Protein AF-A0A1Z1WRG8-F1 (afdb_monomer_lite)

pLDDT: mean 78.03, std 25.17, range [33.75, 98.69]

Organism: NCBI:txid67267

Structure (mmCIF, N/CA/C/O backbone):
data_AF-A0A1Z1WRG8-F1
#
_entry.id   AF-A0A1Z1WRG8-F1
#
loop_
_atom_site.group_PDB
_atom_site.id
_atom_site.type_symbol
_atom_site.label_atom_id
_atom_site.label_alt_id
_atom_site.label_comp_id
_atom_site.label_asym_id
_atom_site.label_entity_id
_atom_site.label_seq_id
_atom_site.pdbx_PDB_ins_code
_atom_site.Cartn_x
_atom_site.Cartn_y
_atom_site.Cartn_z
_atom_site.occupancy
_atom_site.B_iso_or_equiv
_atom_site.auth_seq_id
_atom_site.auth_comp_id
_atom_site.auth_asym_id
_atom_site.auth_atom_id
_atom_site.pdbx_PDB_model_num
ATOM 1 N N . MET A 1 1 ? -40.541 -44.114 1.299 1.00 40.34 1 MET A N 1
ATOM 2 C CA . MET A 1 1 ? -40.262 -45.124 2.352 1.00 40.34 1 MET A CA 1
ATOM 3 C C . MET A 1 1 ? -39.006 -44.658 3.091 1.00 40.34 1 MET A C 1
ATOM 5 O O . MET A 1 1 ? -38.012 -44.491 2.415 1.00 40.34 1 MET A O 1
ATOM 9 N N . ARG A 1 2 ? -38.928 -44.333 4.386 1.00 45.91 2 ARG A N 1
ATOM 10 C CA . ARG A 1 2 ? -39.802 -44.461 5.563 1.00 45.91 2 ARG A CA 1
ATOM 11 C C . ARG A 1 2 ? -39.540 -43.249 6.484 1.00 45.91 2 ARG A C 1
ATOM 13 O O . ARG A 1 2 ? -38.388 -42.984 6.812 1.00 45.91 2 ARG A O 1
ATOM 20 N N . SER A 1 3 ? -40.602 -42.557 6.894 1.00 40.06 3 SER A N 1
ATOM 21 C CA . SER A 1 3 ? -40.599 -41.510 7.928 1.00 40.06 3 SER A CA 1
ATOM 22 C C . SER A 1 3 ? -40.445 -42.112 9.329 1.00 40.06 3 SER A C 1
ATOM 24 O O . SER A 1 3 ? -40.996 -43.180 9.595 1.00 40.06 3 SER A O 1
ATOM 26 N N . ARG A 1 4 ? -39.760 -41.414 10.245 1.00 63.28 4 ARG A N 1
ATOM 27 C CA . ARG A 1 4 ? -39.753 -41.735 11.682 1.00 63.28 4 ARG A CA 1
ATOM 28 C C . ARG A 1 4 ? -40.635 -40.756 12.466 1.00 63.28 4 ARG A C 1
ATOM 30 O O . ARG A 1 4 ? -40.274 -39.619 12.723 1.00 63.28 4 ARG A O 1
ATOM 37 N N . ILE A 1 5 ? -41.829 -41.276 12.714 1.00 54.56 5 ILE A N 1
ATOM 38 C CA . ILE A 1 5 ? -42.809 -41.128 13.798 1.00 54.56 5 ILE A CA 1
ATOM 39 C C . ILE A 1 5 ? -42.486 -40.161 14.965 1.00 54.56 5 ILE A C 1
ATOM 41 O O . ILE A 1 5 ? -41.499 -40.312 15.680 1.00 54.56 5 ILE A O 1
ATOM 45 N N . LEU A 1 6 ? -43.453 -39.250 15.147 1.00 44.75 6 LEU A N 1
ATOM 46 C CA . LEU A 1 6 ? -43.929 -38.512 16.330 1.00 44.75 6 LEU A CA 1
ATOM 47 C C . LEU A 1 6 ? -43.707 -39.176 17.708 1.00 44.75 6 LEU A C 1
ATOM 49 O O . LEU A 1 6 ? -44.126 -40.309 17.928 1.00 44.75 6 LEU A O 1
ATOM 53 N N . GLY A 1 7 ? -43.221 -38.391 18.675 1.00 46.03 7 GLY A N 1
ATOM 54 C CA . GLY A 1 7 ? -43.423 -38.609 20.113 1.00 46.03 7 GLY A CA 1
ATOM 55 C C . GLY A 1 7 ? -44.244 -37.455 20.699 1.00 46.03 7 GLY A C 1
ATOM 56 O O . GLY A 1 7 ? -43.903 -36.294 20.487 1.00 46.03 7 GLY A O 1
ATOM 57 N N . LEU A 1 8 ? -45.349 -37.784 21.369 1.00 43.19 8 LEU A N 1
ATOM 58 C CA . LEU A 1 8 ? -46.415 -36.887 21.826 1.00 43.19 8 LEU A CA 1
ATOM 59 C C . LEU A 1 8 ? -46.504 -36.895 23.371 1.00 43.19 8 LEU A C 1
ATOM 61 O O . LEU A 1 8 ? -46.341 -37.958 23.962 1.00 43.19 8 LEU A O 1
ATOM 65 N N . LEU A 1 9 ? -46.893 -35.742 23.949 1.00 39.12 9 LEU A N 1
ATOM 66 C CA . LEU A 1 9 ? -47.402 -35.475 25.322 1.00 39.12 9 LEU A CA 1
ATOM 67 C C . LEU A 1 9 ? -46.371 -35.551 26.470 1.00 39.12 9 LEU A C 1
ATOM 69 O O . LEU A 1 9 ? -45.567 -36.464 26.535 1.00 39.12 9 LEU A O 1
ATOM 73 N N . THR A 1 10 ? -46.328 -34.601 27.410 1.00 44.75 10 THR A N 1
ATOM 74 C CA . THR A 1 10 ? -47.435 -34.220 28.310 1.00 44.75 10 THR A CA 1
ATOM 75 C C . THR A 1 10 ? -47.493 -32.728 28.660 1.00 44.75 10 THR A C 1
ATOM 77 O O . THR A 1 10 ? -46.476 -32.073 28.868 1.00 44.75 10 THR A O 1
ATOM 80 N N . ALA A 1 11 ? -48.723 -32.229 28.791 1.00 45.75 11 ALA A N 1
ATOM 81 C CA . ALA A 1 11 ? -49.075 -30.917 29.316 1.00 45.75 11 ALA A CA 1
ATOM 82 C C . ALA A 1 11 ? -49.073 -30.886 30.855 1.00 45.75 11 ALA A C 1
ATOM 84 O O . ALA A 1 11 ? -49.522 -31.838 31.489 1.00 45.75 11 ALA A O 1
ATOM 85 N N . THR A 1 12 ? -48.711 -29.741 31.434 1.00 51.91 12 THR A N 1
ATOM 86 C CA . THR A 1 12 ? -49.231 -29.283 32.731 1.00 51.91 12 THR A CA 1
ATOM 87 C C . THR A 1 12 ? -49.561 -27.801 32.632 1.00 51.91 12 THR A C 1
ATOM 89 O O . THR A 1 12 ? -48.744 -26.995 32.190 1.00 51.91 12 THR A O 1
ATOM 92 N N . ALA A 1 13 ? -50.797 -27.485 32.999 1.00 41.31 13 ALA A N 1
ATOM 93 C CA . ALA A 1 13 ? -51.418 -26.173 32.958 1.00 41.31 13 ALA A CA 1
ATOM 94 C C . ALA A 1 13 ? -51.253 -25.406 34.284 1.00 41.31 13 ALA A C 1
ATOM 96 O O . ALA A 1 13 ? -50.926 -26.000 35.312 1.00 41.31 13 ALA A O 1
ATOM 97 N N . SER A 1 14 ? -51.698 -24.141 34.243 1.00 40.28 14 SER A N 1
ATOM 98 C CA . SER A 1 14 ? -52.060 -23.227 35.353 1.00 40.28 14 SER A CA 1
ATOM 99 C C . SER A 1 14 ? -50.934 -22.266 35.776 1.00 40.28 14 SER A C 1
ATOM 101 O O . SER A 1 14 ? -49.790 -22.674 35.886 1.00 40.28 14 SER A O 1
ATOM 103 N N . ALA A 1 15 ? -51.148 -20.973 36.033 1.00 42.69 15 ALA A N 1
ATOM 104 C CA . ALA A 1 15 ? -52.374 -20.209 36.239 1.00 42.69 15 ALA A CA 1
ATOM 105 C C . ALA A 1 15 ? -52.172 -18.726 35.864 1.00 42.69 15 ALA A C 1
ATOM 107 O O . ALA A 1 15 ? -51.053 -18.229 35.755 1.00 42.69 15 ALA A O 1
ATOM 108 N N . ALA A 1 16 ? -53.298 -18.043 35.682 1.00 42.88 16 ALA A N 1
ATOM 109 C CA . ALA A 1 16 ? -53.431 -16.626 35.393 1.00 42.88 16 ALA A CA 1
ATOM 110 C C . ALA A 1 16 ? -52.996 -15.714 36.554 1.00 42.88 16 ALA A C 1
ATOM 112 O O . ALA A 1 16 ? -53.211 -16.039 37.718 1.00 42.88 16 ALA A O 1
ATOM 113 N N . ALA A 1 17 ? -52.534 -14.510 36.212 1.00 38.19 17 ALA A N 1
ATOM 114 C CA . ALA A 1 17 ? -52.777 -13.310 37.008 1.00 38.19 17 ALA A CA 1
ATOM 115 C C . ALA A 1 17 ? -52.773 -12.079 36.087 1.00 38.19 17 ALA A C 1
ATOM 117 O O . ALA A 1 17 ? -51.726 -11.603 35.651 1.00 38.19 17 ALA A O 1
ATOM 118 N N . LEU A 1 18 ? -53.976 -11.587 35.780 1.00 36.91 18 LEU A N 1
ATOM 119 C CA . LEU A 1 18 ? -54.198 -10.214 35.343 1.00 36.91 18 LEU A CA 1
ATOM 120 C C . LEU A 1 18 ? -53.819 -9.274 36.494 1.00 36.91 18 LEU A C 1
ATOM 122 O O . LEU A 1 18 ? -54.347 -9.417 37.593 1.00 36.91 18 LEU A O 1
ATOM 126 N N . MET A 1 19 ? -53.024 -8.248 36.204 1.00 35.84 19 MET A N 1
ATOM 127 C CA . MET A 1 19 ? -53.150 -6.956 36.874 1.00 35.84 19 MET A CA 1
ATOM 128 C C . MET A 1 19 ? -53.007 -5.845 35.837 1.00 35.84 19 MET A C 1
ATOM 130 O O . MET A 1 19 ? -51.916 -5.470 35.419 1.00 35.84 19 MET A O 1
ATOM 134 N N . THR A 1 20 ? -54.157 -5.334 35.414 1.00 38.59 20 THR A N 1
ATOM 135 C CA . THR A 1 20 ? -54.314 -3.989 34.872 1.00 38.59 20 THR A CA 1
ATOM 136 C C . THR A 1 20 ? -54.193 -2.984 36.009 1.00 38.59 20 THR A C 1
ATOM 138 O O . THR A 1 20 ? -54.996 -3.038 36.937 1.00 38.59 20 THR A O 1
ATOM 141 N N . PHE A 1 21 ? -53.278 -2.023 35.896 1.00 35.22 21 PHE A N 1
ATOM 142 C CA . PHE A 1 21 ? -53.437 -0.724 36.544 1.00 35.22 21 PHE A CA 1
ATOM 143 C C . PHE A 1 21 ? -53.078 0.402 35.577 1.00 35.22 21 PHE A C 1
ATOM 145 O O . PHE A 1 21 ? -52.165 0.300 34.761 1.00 35.22 21 PHE A O 1
ATOM 152 N N . ALA A 1 22 ? -53.919 1.427 35.652 1.00 35.84 22 ALA A N 1
ATOM 153 C CA . ALA A 1 22 ? -54.067 2.555 34.756 1.00 35.84 22 ALA A CA 1
ATOM 154 C C . ALA A 1 22 ? -52.812 3.431 34.622 1.00 35.84 22 ALA A C 1
ATOM 156 O O . ALA A 1 22 ? -52.027 3.588 35.556 1.00 35.84 22 ALA A O 1
ATOM 157 N N . SER A 1 23 ? -52.694 4.078 33.461 1.00 38.50 23 SER A N 1
ATOM 158 C CA . SER A 1 23 ? -51.874 5.277 33.278 1.00 38.50 23 SER A CA 1
ATOM 159 C C . SER A 1 23 ? -52.366 6.422 34.176 1.00 38.50 23 SER A C 1
ATOM 161 O O . SER A 1 23 ? -53.552 6.499 34.504 1.00 38.50 23 SER A O 1
ATOM 163 N N . PRO A 1 24 ? -51.492 7.400 34.440 1.00 46.88 24 PRO A N 1
ATOM 164 C CA . PRO A 1 24 ? -51.754 8.691 33.824 1.00 46.88 24 PRO A CA 1
ATOM 165 C C . PRO A 1 24 ? -50.548 9.223 33.044 1.00 46.88 24 PRO A C 1
ATOM 167 O O . PRO A 1 24 ? -49.415 8.769 33.177 1.00 46.88 24 PRO A O 1
ATOM 170 N N . ALA A 1 25 ? -50.869 10.160 32.160 1.00 48.50 25 ALA A N 1
ATOM 171 C CA . ALA A 1 25 ? -50.009 10.846 31.214 1.00 48.50 25 ALA A CA 1
ATOM 172 C C . ALA A 1 25 ? -48.618 11.235 31.744 1.00 48.50 25 ALA A C 1
ATOM 174 O O . ALA A 1 25 ? -48.488 11.782 32.838 1.00 48.50 25 ALA A O 1
ATOM 175 N N . SER A 1 26 ? -47.600 11.084 30.892 1.00 37.88 26 SER A N 1
ATOM 176 C CA . SER A 1 26 ? -46.483 12.030 30.808 1.00 37.88 26 SER A CA 1
ATOM 177 C C . SER A 1 26 ? -45.723 11.889 29.490 1.00 37.88 26 SER A C 1
ATOM 179 O O . SER A 1 26 ? -45.186 10.831 29.180 1.00 37.88 26 SER A O 1
ATOM 181 N N . ALA A 1 27 ? -45.657 13.025 28.796 1.00 41.56 27 ALA A N 1
ATOM 182 C CA . ALA A 1 27 ? -44.642 13.440 27.836 1.00 41.56 27 ALA A CA 1
ATOM 183 C C . ALA A 1 27 ? -44.463 12.588 26.569 1.00 41.56 27 ALA A C 1
ATOM 185 O O . ALA A 1 27 ? -43.818 11.541 26.559 1.00 41.56 27 ALA A O 1
ATOM 186 N N . ASP A 1 28 ? -44.955 13.165 25.474 1.00 40.09 28 ASP A N 1
ATOM 187 C CA . ASP A 1 28 ? -44.412 13.025 24.128 1.00 40.09 28 ASP A CA 1
ATOM 188 C C . ASP A 1 28 ? -42.872 12.920 24.168 1.00 40.09 28 ASP A C 1
ATOM 190 O O . ASP A 1 28 ? -42.164 13.880 24.486 1.00 40.09 28 ASP A O 1
ATOM 194 N N . LYS A 1 29 ? -42.343 11.716 23.921 1.00 36.94 29 LYS A N 1
ATOM 195 C CA . LYS A 1 29 ? -40.919 11.512 23.645 1.00 36.94 29 LYS A CA 1
ATOM 196 C C . LYS A 1 29 ? -40.717 11.752 22.159 1.00 36.94 29 LYS A C 1
ATOM 198 O O . LYS A 1 29 ? -40.638 10.811 21.377 1.00 36.94 29 LYS A O 1
ATOM 203 N N . THR A 1 30 ? -40.573 13.018 21.807 1.00 40.22 30 THR A N 1
ATOM 204 C CA . THR A 1 30 ? -39.898 13.418 20.579 1.00 40.22 30 THR A CA 1
ATOM 205 C C . THR A 1 30 ? -38.409 13.052 20.688 1.00 40.22 30 THR A C 1
ATOM 207 O O . THR A 1 30 ? -37.681 13.498 21.577 1.00 40.22 30 THR A O 1
ATOM 210 N N . ASP A 1 31 ? -38.004 12.125 19.822 1.00 45.53 31 ASP A N 1
ATOM 211 C CA . ASP A 1 31 ? -36.668 11.820 19.297 1.00 45.53 31 ASP A CA 1
ATOM 212 C C . ASP A 1 31 ? -35.442 12.402 20.030 1.00 45.53 31 ASP A C 1
ATOM 214 O O . ASP A 1 31 ? -34.877 13.433 19.670 1.00 45.53 31 ASP A O 1
ATOM 218 N N . LYS A 1 32 ? -34.922 11.649 21.010 1.00 44.25 32 LYS A N 1
ATOM 219 C CA . LYS A 1 32 ? -33.569 11.837 21.579 1.00 44.25 32 LYS A CA 1
ATOM 220 C C . LYS A 1 32 ? -32.581 10.736 21.162 1.00 44.25 32 LYS A C 1
ATOM 222 O O . LYS A 1 32 ? -31.639 10.436 21.893 1.00 44.25 32 LYS A O 1
ATOM 227 N N . ALA A 1 33 ? -32.787 10.127 19.993 1.00 47.16 33 ALA A N 1
ATOM 228 C CA . ALA A 1 33 ? -31.946 9.036 19.489 1.00 47.16 33 ALA A CA 1
ATOM 229 C C . ALA A 1 33 ? -30.728 9.492 18.653 1.00 47.16 33 ALA A C 1
ATOM 231 O O . ALA A 1 33 ? -29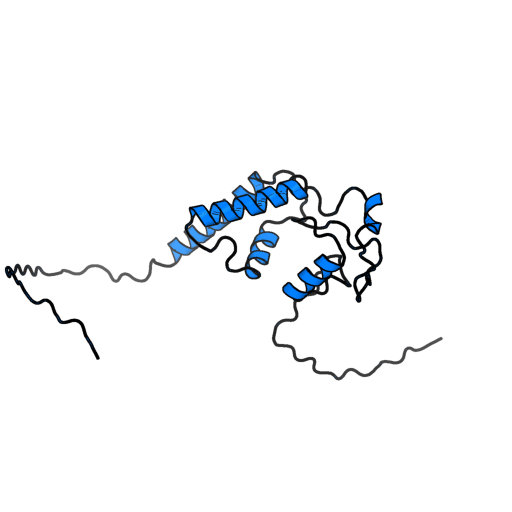.810 8.703 18.449 1.00 47.16 33 ALA A O 1
ATOM 232 N N . ASP A 1 34 ? -30.655 10.755 18.222 1.00 51.94 34 ASP A N 1
ATOM 233 C CA . ASP A 1 34 ? -29.631 11.186 17.252 1.00 51.94 34 ASP A CA 1
ATOM 234 C C . ASP A 1 34 ? -28.426 11.915 17.893 1.00 51.94 34 ASP A C 1
ATOM 236 O O . ASP A 1 34 ? -27.264 11.656 17.590 1.00 51.94 34 ASP A O 1
ATOM 240 N N . ALA A 1 35 ? -28.642 12.749 18.915 1.00 52.78 35 ALA A N 1
ATOM 241 C CA . ALA A 1 35 ? -27.546 13.534 19.501 1.00 52.78 35 ALA A CA 1
ATOM 242 C C . ALA A 1 35 ? -26.521 12.697 20.304 1.00 52.78 35 ALA A C 1
ATOM 244 O O . ALA A 1 35 ? -25.354 13.082 20.418 1.00 52.78 35 ALA A O 1
ATOM 245 N N . SER A 1 36 ? -26.939 11.559 20.874 1.00 50.84 36 SER A N 1
ATOM 246 C CA . SER A 1 36 ? -26.053 10.665 21.637 1.00 50.84 36 SER A CA 1
ATOM 247 C C . SER A 1 36 ? -25.192 9.804 20.712 1.00 50.84 36 SER A C 1
ATOM 249 O O . SER A 1 36 ? -23.985 9.709 20.922 1.00 50.84 36 SER A O 1
ATOM 251 N N . SER A 1 37 ? -25.775 9.255 19.639 1.00 55.16 37 SER A N 1
ATOM 252 C CA . SER A 1 37 ? -25.056 8.425 18.666 1.00 55.16 37 SER A CA 1
ATOM 253 C C . SER A 1 37 ? -24.022 9.246 17.886 1.00 55.16 37 SER A C 1
ATOM 255 O O . SER A 1 37 ? -22.884 8.802 17.732 1.00 55.16 37 SER A O 1
ATOM 257 N N . VAL A 1 38 ? -24.346 10.494 17.521 1.00 56.53 38 VAL A N 1
ATOM 258 C CA . VAL A 1 38 ? -23.413 11.430 16.871 1.00 56.53 38 VAL A CA 1
ATOM 259 C C . VAL A 1 38 ? -22.256 11.805 17.806 1.00 56.53 38 VAL A C 1
ATOM 261 O O . VAL A 1 38 ? -21.091 11.806 17.395 1.00 56.53 38 VAL A O 1
ATOM 264 N N . ARG A 1 39 ? -22.523 12.055 19.099 1.00 55.97 39 ARG A N 1
ATOM 265 C CA . ARG A 1 39 ? -21.462 12.347 20.084 1.00 55.97 39 ARG A CA 1
ATOM 266 C C . ARG A 1 39 ? -20.614 11.124 20.437 1.00 55.97 39 ARG A C 1
ATOM 268 O O . ARG A 1 39 ? -19.425 11.280 20.725 1.00 55.97 39 ARG A O 1
ATOM 275 N N . GLN A 1 40 ? -21.179 9.922 20.391 1.00 52.44 40 GLN A N 1
ATOM 276 C CA . GLN A 1 40 ? -20.463 8.669 20.635 1.00 52.44 40 GLN A CA 1
ATOM 277 C C . GLN A 1 40 ? -19.615 8.262 19.419 1.00 52.44 40 GLN A C 1
ATOM 279 O O . GLN A 1 40 ? -18.452 7.893 19.589 1.00 52.44 40 GLN A O 1
ATOM 284 N N . GLY A 1 41 ? -20.133 8.457 18.201 1.00 59.50 41 GLY A N 1
ATOM 285 C CA . GLY A 1 41 ? -19.401 8.290 16.943 1.00 59.50 41 GLY A CA 1
ATOM 286 C C . GLY A 1 41 ? -18.195 9.227 16.844 1.00 59.50 41 GLY A C 1
ATOM 287 O O . GLY A 1 41 ? -17.079 8.775 16.586 1.00 59.50 41 GLY A O 1
ATOM 288 N N . GLY A 1 42 ? -18.370 10.513 17.174 1.00 64.00 42 GLY A N 1
ATOM 289 C CA . GLY A 1 42 ? -17.267 11.482 17.209 1.00 64.00 42 GLY A CA 1
ATOM 290 C C . GLY A 1 42 ? -16.179 11.143 18.240 1.00 64.00 42 GLY A C 1
ATOM 291 O O . GLY A 1 42 ? -14.986 11.244 17.948 1.00 64.00 42 GLY A O 1
ATOM 292 N N . ARG A 1 43 ? -16.566 10.669 19.433 1.00 72.25 43 ARG A N 1
ATOM 293 C CA . ARG A 1 43 ? -15.619 10.217 20.473 1.00 72.25 43 ARG A CA 1
ATOM 294 C C . ARG A 1 43 ? -14.872 8.940 20.077 1.00 72.25 43 ARG A C 1
ATOM 296 O O . ARG A 1 43 ? -13.691 8.813 20.399 1.00 72.25 43 ARG A O 1
ATOM 303 N N . GLY A 1 44 ? -15.532 8.014 19.379 1.00 74.44 44 GLY A N 1
ATOM 304 C CA . GLY A 1 44 ? -14.922 6.787 18.862 1.00 74.44 44 GLY A CA 1
ATOM 305 C C . GLY A 1 44 ? -13.839 7.072 17.821 1.00 74.44 44 GLY A C 1
ATOM 306 O O . GLY A 1 44 ? -12.701 6.631 17.985 1.00 74.44 44 GLY A O 1
ATOM 307 N N . VAL A 1 45 ? -14.158 7.896 16.818 1.00 79.00 45 VAL A N 1
ATOM 308 C CA . VAL A 1 45 ? -13.204 8.315 15.774 1.00 79.00 45 VAL A CA 1
ATOM 309 C C . VAL A 1 45 ? -12.025 9.086 16.373 1.00 79.00 45 VAL A C 1
ATOM 311 O O . VAL A 1 45 ? -10.875 8.866 15.987 1.00 79.00 45 VAL A O 1
ATOM 314 N N . HIS A 1 46 ? -12.281 9.962 17.350 1.00 86.62 46 HIS A N 1
ATOM 315 C CA . HIS A 1 46 ? -11.217 10.665 18.065 1.00 86.62 46 HIS A CA 1
ATOM 316 C C . HIS A 1 46 ? -10.283 9.690 18.801 1.00 86.62 46 HIS A C 1
ATOM 318 O O . HIS A 1 46 ? -9.066 9.776 18.642 1.00 86.62 46 HIS A O 1
ATOM 324 N N . ARG A 1 47 ? -10.832 8.719 19.546 1.00 91.88 47 ARG A N 1
ATOM 325 C CA . ARG A 1 47 ? -10.043 7.707 20.269 1.00 91.88 47 ARG A CA 1
ATOM 326 C C . ARG A 1 47 ? -9.165 6.881 19.327 1.00 91.88 47 ARG A C 1
ATOM 328 O O . ARG A 1 47 ? -7.985 6.713 19.611 1.00 91.88 47 ARG A O 1
ATOM 335 N N . GLN A 1 48 ? -9.718 6.389 18.221 1.00 91.75 48 GLN A N 1
ATOM 336 C CA . GLN A 1 48 ? -8.974 5.576 17.250 1.00 91.75 48 GLN A CA 1
ATOM 337 C C . GLN A 1 48 ? -7.825 6.366 16.609 1.00 91.75 48 GLN A C 1
ATOM 339 O O . GLN A 1 48 ? -6.717 5.852 16.474 1.00 91.75 48 GLN A O 1
ATOM 344 N N . ARG A 1 49 ? -8.044 7.650 16.291 1.00 95.44 49 ARG A N 1
ATOM 345 C CA . ARG A 1 49 ? -6.974 8.533 15.805 1.00 95.44 49 ARG A CA 1
ATOM 346 C C . ARG A 1 49 ? -5.869 8.727 16.842 1.00 95.44 49 ARG A C 1
ATOM 348 O O . ARG A 1 49 ? -4.694 8.703 16.484 1.00 95.44 49 ARG A O 1
ATOM 355 N N . VAL A 1 50 ? -6.229 8.937 18.110 1.00 96.94 50 VAL A N 1
ATOM 356 C CA . VAL A 1 50 ? -5.249 9.057 19.201 1.00 96.94 50 VAL A CA 1
ATOM 357 C C . VAL A 1 50 ? -4.436 7.769 19.329 1.00 96.94 50 VAL A C 1
ATOM 359 O O . VAL A 1 50 ? -3.214 7.844 19.379 1.00 96.94 50 VAL A O 1
ATOM 362 N N . GLN A 1 51 ? -5.082 6.601 19.280 1.00 97.00 51 GLN A N 1
ATOM 363 C CA . GLN A 1 51 ? -4.399 5.302 19.299 1.00 97.00 51 GLN A CA 1
ATOM 364 C C . GLN A 1 51 ? -3.441 5.133 18.113 1.00 97.00 51 GLN A C 1
ATOM 366 O O . GLN A 1 51 ? -2.296 4.743 18.313 1.00 97.00 51 GLN A O 1
ATOM 371 N N . PHE A 1 52 ? -3.858 5.495 16.897 1.00 97.69 52 PHE A N 1
ATOM 372 C CA . PHE A 1 52 ? -2.981 5.469 15.722 1.00 97.69 52 PHE A CA 1
ATOM 373 C C . PHE A 1 52 ? -1.747 6.368 15.899 1.00 97.69 52 PHE A C 1
ATOM 375 O O . PHE A 1 52 ? -0.630 5.957 15.600 1.00 97.69 52 PHE A O 1
ATOM 382 N N . ASN A 1 53 ? -1.923 7.582 16.430 1.00 97.69 53 ASN A N 1
ATOM 383 C CA . ASN A 1 53 ? -0.800 8.479 16.713 1.00 97.69 53 ASN A CA 1
ATOM 384 C C . ASN A 1 53 ? 0.127 7.938 17.815 1.00 97.69 53 ASN A C 1
ATOM 386 O O . ASN A 1 53 ? 1.330 8.153 17.737 1.00 97.69 53 ASN A O 1
ATOM 390 N N . GLN A 1 54 ? -0.419 7.244 18.818 1.00 97.94 54 GLN A N 1
ATOM 391 C CA . GLN A 1 54 ? 0.364 6.601 19.878 1.00 97.94 54 GLN A CA 1
ATOM 392 C C . GLN A 1 54 ? 1.175 5.409 19.359 1.00 97.94 54 GLN A C 1
ATOM 394 O O . GLN A 1 54 ? 2.313 5.233 19.776 1.00 97.94 54 GLN A O 1
ATOM 399 N N . MET A 1 55 ? 0.610 4.610 18.448 1.00 97.94 55 MET A N 1
ATOM 400 C CA . MET A 1 55 ? 1.314 3.488 17.813 1.00 97.94 55 MET A CA 1
ATOM 401 C C . MET A 1 55 ? 2.461 3.963 16.915 1.00 97.94 55 MET A C 1
ATOM 403 O O . MET A 1 55 ? 3.493 3.306 16.842 1.00 97.94 55 MET A O 1
ATOM 407 N N . PHE A 1 56 ? 2.290 5.110 16.248 1.00 98.31 56 PHE A N 1
ATOM 408 C CA . PHE A 1 56 ? 3.222 5.608 15.234 1.00 98.31 56 PHE A CA 1
ATOM 409 C C . PHE A 1 56 ? 3.638 7.068 15.487 1.00 98.31 56 PHE A C 1
ATOM 411 O O . PHE A 1 56 ? 3.241 7.967 14.727 1.00 98.31 56 PHE A O 1
ATOM 418 N N . PRO A 1 57 ? 4.429 7.329 16.547 1.00 97.94 57 PRO A N 1
ATOM 419 C CA . PRO A 1 57 ? 4.791 8.685 16.961 1.00 97.94 57 PRO A CA 1
ATOM 420 C C . PRO A 1 57 ? 5.775 9.372 16.003 1.00 97.94 57 PRO A C 1
ATOM 422 O O . PRO A 1 57 ? 5.739 10.591 15.866 1.00 97.94 57 PRO A O 1
ATOM 425 N N . SER A 1 58 ? 6.620 8.600 15.314 1.00 98.00 58 SER A N 1
ATOM 426 C CA . SER A 1 58 ? 7.685 9.107 14.432 1.00 98.00 58 SER A CA 1
ATOM 427 C C . SER A 1 58 ? 7.375 8.952 12.943 1.00 98.00 58 SER A C 1
ATOM 429 O O . SER A 1 58 ? 8.259 9.142 12.111 1.00 98.00 58 SER A O 1
ATOM 431 N N . ARG A 1 59 ? 6.139 8.577 12.588 1.00 98.44 59 ARG A N 1
ATOM 432 C CA . ARG A 1 59 ? 5.786 8.273 11.198 1.00 98.44 59 ARG A CA 1
ATOM 433 C C . ARG A 1 59 ? 6.021 9.450 10.261 1.00 98.44 59 ARG A C 1
ATOM 435 O O . ARG A 1 59 ? 5.823 10.614 10.616 1.00 98.44 59 ARG A O 1
ATOM 442 N N . ASN A 1 60 ? 6.295 9.122 9.008 1.00 97.75 60 ASN A N 1
ATOM 443 C CA . ASN A 1 60 ? 6.283 10.090 7.932 1.00 97.75 60 ASN A CA 1
ATOM 444 C C . ASN A 1 60 ? 4.867 10.691 7.754 1.00 97.75 60 ASN A C 1
ATOM 446 O O . ASN A 1 60 ? 3.892 9.929 7.728 1.00 97.75 60 ASN A O 1
ATOM 450 N N . PRO A 1 61 ? 4.721 12.020 7.568 1.00 96.62 61 PRO A N 1
ATOM 451 C CA . PRO A 1 61 ? 3.428 12.673 7.333 1.00 96.62 61 PRO A CA 1
ATOM 452 C C . PRO A 1 61 ? 2.615 12.118 6.155 1.00 96.62 61 PRO A C 1
ATOM 454 O O . PRO A 1 61 ? 1.398 12.297 6.127 1.00 96.62 61 PRO A O 1
ATOM 457 N N . PHE A 1 62 ? 3.258 11.423 5.209 1.00 95.69 62 PHE A N 1
ATOM 458 C CA . PHE A 1 62 ? 2.587 10.672 4.146 1.00 95.69 62 PHE A CA 1
ATOM 459 C C . PHE A 1 62 ? 1.543 9.683 4.690 1.00 95.69 62 PHE A C 1
ATOM 461 O O . PHE A 1 62 ? 0.437 9.576 4.155 1.00 95.69 62 PHE A O 1
ATOM 468 N N . TYR A 1 63 ? 1.855 8.990 5.789 1.00 96.62 63 TYR A N 1
ATOM 469 C CA . TYR A 1 63 ? 0.947 8.033 6.408 1.00 96.62 63 TYR A CA 1
ATOM 470 C C . TYR A 1 63 ? -0.023 8.745 7.344 1.00 96.62 63 TYR A C 1
ATOM 472 O O . TYR A 1 63 ? 0.279 9.076 8.493 1.00 96.62 63 TYR A O 1
ATOM 480 N N . THR A 1 64 ? -1.234 8.981 6.855 1.00 96.81 64 THR A N 1
ATOM 481 C CA . THR A 1 64 ? -2.284 9.642 7.632 1.00 96.81 64 THR A CA 1
ATOM 482 C C . THR A 1 64 ? -3.335 8.644 8.099 1.00 96.81 64 THR A C 1
ATOM 484 O O . THR A 1 64 ? -3.710 7.725 7.372 1.00 96.81 64 THR A O 1
ATOM 487 N N . TYR A 1 65 ? -3.892 8.881 9.291 1.00 96.62 65 TYR A N 1
ATOM 488 C CA . TYR A 1 65 ? -5.059 8.132 9.766 1.00 96.62 65 TYR A CA 1
ATOM 489 C C . TYR A 1 65 ? -6.233 8.230 8.778 1.00 96.62 65 TYR A C 1
ATOM 491 O O . TYR A 1 65 ? -6.918 7.246 8.530 1.00 96.62 65 TYR A O 1
ATOM 499 N N . ASN A 1 66 ? -6.426 9.402 8.157 1.00 95.81 66 ASN A N 1
ATOM 500 C CA . ASN A 1 66 ? -7.471 9.599 7.150 1.00 95.81 66 ASN A CA 1
ATOM 501 C C . ASN A 1 66 ? -7.254 8.695 5.931 1.00 95.81 66 ASN A C 1
ATOM 503 O O . ASN A 1 66 ? -8.212 8.087 5.459 1.00 95.81 66 ASN A O 1
ATOM 507 N N . GLY A 1 67 ? -6.009 8.582 5.454 1.00 94.81 67 GLY A N 1
ATOM 508 C CA . GLY A 1 67 ? -5.641 7.685 4.361 1.00 94.81 67 GLY A CA 1
ATOM 509 C C . GLY A 1 67 ? -5.948 6.226 4.687 1.00 94.81 67 GLY A C 1
ATOM 510 O O . GLY A 1 67 ? -6.599 5.558 3.888 1.00 94.81 67 GLY A O 1
ATOM 511 N N . LEU A 1 68 ? -5.583 5.767 5.892 1.00 95.25 68 LEU A N 1
ATOM 512 C CA . LEU A 1 68 ? -5.944 4.429 6.372 1.00 95.25 68 LEU A CA 1
ATOM 513 C C . LEU A 1 68 ? -7.465 4.229 6.355 1.00 95.25 68 LEU A C 1
ATOM 515 O O . LEU A 1 68 ? -7.948 3.296 5.725 1.00 95.25 68 LEU A O 1
ATOM 519 N N . THR A 1 69 ? -8.232 5.127 6.983 1.00 94.12 69 THR A N 1
ATOM 520 C CA . THR A 1 69 ? -9.697 4.986 7.055 1.00 94.12 69 THR A CA 1
ATOM 521 C C . THR A 1 69 ? -10.385 5.051 5.693 1.00 94.12 69 THR A C 1
ATOM 523 O O . THR A 1 69 ? -11.386 4.371 5.489 1.00 94.12 69 THR A O 1
ATOM 526 N N . ALA A 1 70 ? -9.850 5.826 4.745 1.00 92.75 70 ALA A N 1
ATOM 527 C CA . ALA A 1 70 ? -10.374 5.880 3.383 1.00 92.75 70 ALA A CA 1
ATOM 528 C C . ALA A 1 70 ? -10.159 4.546 2.644 1.00 92.75 70 ALA A C 1
ATOM 530 O O . ALA A 1 70 ? -11.048 4.093 1.918 1.00 92.75 70 ALA A O 1
ATOM 531 N N . ALA A 1 71 ? -9.015 3.892 2.874 1.00 92.19 71 ALA A N 1
ATOM 532 C CA . ALA A 1 71 ? -8.675 2.610 2.264 1.00 92.19 71 ALA A CA 1
ATOM 533 C C . ALA A 1 71 ? -9.541 1.442 2.770 1.00 92.19 71 ALA A C 1
ATOM 535 O O . ALA A 1 71 ? -9.787 0.509 2.009 1.00 92.19 71 ALA A O 1
ATOM 536 N N . LEU A 1 72 ? -10.065 1.505 4.004 1.00 91.50 72 LEU A N 1
ATOM 537 C CA . LEU A 1 72 ? -10.911 0.443 4.581 1.00 91.50 72 LEU A CA 1
ATOM 538 C C . LEU A 1 72 ? -12.147 0.130 3.723 1.00 91.50 72 LEU A C 1
ATOM 540 O O . LEU A 1 72 ? -12.612 -1.005 3.700 1.00 91.50 72 LEU A O 1
ATOM 544 N N . SER A 1 73 ? -12.657 1.115 2.974 1.00 90.38 73 SER A N 1
ATOM 545 C CA . SER A 1 73 ? -13.810 0.924 2.083 1.00 90.38 73 SER A CA 1
ATOM 546 C C . SER A 1 73 ? -13.563 -0.084 0.951 1.00 90.38 73 SER A C 1
ATOM 548 O O . SER A 1 73 ? -14.522 -0.665 0.449 1.00 90.38 73 SER A O 1
ATOM 550 N N . ALA A 1 74 ? -12.303 -0.329 0.572 1.00 92.31 74 ALA A N 1
ATOM 551 C CA . ALA A 1 74 ? -11.946 -1.334 -0.429 1.00 92.31 74 ALA A CA 1
ATOM 552 C C . ALA A 1 74 ? -12.059 -2.776 0.102 1.00 92.31 74 ALA A C 1
ATOM 554 O O . ALA A 1 74 ? -12.200 -3.706 -0.687 1.00 92.31 74 ALA A O 1
ATOM 555 N N . TYR A 1 75 ? -12.036 -2.964 1.426 1.00 94.56 75 TYR A N 1
ATOM 556 C CA . TYR A 1 75 ? -12.052 -4.273 2.082 1.00 94.56 75 TYR A CA 1
ATOM 557 C C . TYR A 1 75 ? -13.069 -4.280 3.236 1.00 94.56 75 TYR A C 1
ATOM 559 O O . TYR A 1 75 ? -12.683 -4.276 4.402 1.00 94.56 75 TYR A O 1
ATOM 567 N N . PRO A 1 76 ? -14.385 -4.309 2.954 1.00 95.06 76 PRO A N 1
ATOM 568 C CA . PRO A 1 76 ? -15.429 -4.099 3.966 1.00 95.06 76 PRO A CA 1
ATOM 569 C C . PRO A 1 76 ? -15.482 -5.158 5.082 1.00 95.06 76 PRO A C 1
ATOM 571 O O . PRO A 1 76 ? -16.100 -4.915 6.119 1.00 95.06 76 PRO A O 1
ATOM 574 N N . GLY A 1 77 ? -14.862 -6.327 4.877 1.00 96.44 77 GLY A N 1
ATOM 575 C CA . GLY A 1 77 ? -14.728 -7.370 5.899 1.00 96.44 77 GLY A CA 1
ATOM 576 C C . GLY A 1 77 ? -13.560 -7.151 6.867 1.00 96.44 77 GLY A C 1
ATOM 577 O O . GLY A 1 77 ? -13.613 -7.654 7.992 1.00 96.44 77 GLY A O 1
ATOM 578 N N . PHE A 1 78 ? -12.546 -6.383 6.457 1.00 97.06 78 PHE A N 1
ATOM 579 C CA . PHE A 1 78 ? -11.340 -6.131 7.241 1.00 97.06 78 PHE A CA 1
ATOM 580 C C . PHE A 1 78 ? -11.690 -5.353 8.508 1.00 97.06 78 PHE A C 1
ATOM 582 O O . PHE A 1 78 ? -12.285 -4.275 8.453 1.00 97.06 78 PHE A O 1
ATOM 589 N N . THR A 1 79 ? -11.335 -5.902 9.668 1.00 95.44 79 THR A N 1
ATOM 590 C CA . THR A 1 79 ? -11.635 -5.371 11.011 1.00 95.44 79 THR A CA 1
ATOM 591 C C . THR A 1 79 ? -13.130 -5.218 11.307 1.00 95.44 79 THR A C 1
ATOM 593 O O . THR A 1 79 ? -13.524 -4.545 12.261 1.00 95.44 79 THR A O 1
ATOM 596 N N . ASN A 1 80 ? -13.987 -5.870 10.517 1.00 96.12 80 ASN A N 1
ATOM 597 C CA . ASN A 1 80 ? -15.443 -5.790 10.636 1.00 96.12 80 ASN A CA 1
ATOM 598 C C . ASN A 1 80 ? -16.121 -7.171 10.720 1.00 96.12 80 ASN A C 1
ATOM 600 O O . ASN A 1 80 ? -17.347 -7.268 10.720 1.00 96.12 80 ASN A O 1
ATOM 604 N N . THR A 1 81 ? -15.332 -8.240 10.836 1.00 95.50 81 THR A N 1
ATOM 605 C CA . THR A 1 81 ? -15.815 -9.625 10.887 1.00 95.50 81 THR A CA 1
ATOM 606 C C . THR A 1 81 ? -15.545 -10.243 12.260 1.00 95.50 81 THR A C 1
ATOM 608 O O . THR A 1 81 ? -14.508 -10.002 12.872 1.00 95.50 81 THR A O 1
ATOM 611 N N . GLY A 1 82 ? -16.487 -11.039 12.774 1.00 96.69 82 GLY A N 1
ATOM 612 C CA . GLY A 1 82 ? -16.364 -11.679 14.088 1.00 96.69 82 GLY A CA 1
ATOM 613 C C . GLY A 1 82 ? -16.636 -10.736 15.267 1.00 96.69 82 GLY A C 1
ATOM 614 O O . GLY A 1 82 ? -17.288 -9.697 15.114 1.00 96.69 82 GLY A O 1
ATOM 615 N N . SER A 1 83 ? -16.170 -11.130 16.455 1.00 97.94 83 SER A N 1
ATOM 616 C CA . SER A 1 83 ? -16.343 -10.369 17.700 1.00 97.94 83 SER A CA 1
ATOM 617 C C . SER A 1 83 ? -15.451 -9.126 17.747 1.00 97.94 83 SER A C 1
ATOM 619 O O . SER A 1 83 ? -14.440 -9.046 17.051 1.00 97.94 83 SER A O 1
ATOM 621 N N . ASP A 1 84 ? -15.769 -8.178 18.628 1.00 96.06 84 ASP A N 1
ATOM 622 C CA . ASP A 1 84 ? -14.944 -6.982 18.851 1.00 96.06 84 ASP A CA 1
ATOM 623 C C . ASP A 1 84 ? -13.481 -7.310 19.175 1.00 96.06 84 ASP A C 1
ATOM 625 O O . ASP A 1 84 ? -12.578 -6.569 18.788 1.00 96.06 84 ASP A O 1
ATOM 629 N N . THR A 1 85 ? -13.236 -8.415 19.883 1.00 97.75 85 THR A N 1
ATOM 630 C CA . THR A 1 85 ? -11.881 -8.888 20.184 1.00 97.75 85 THR A CA 1
ATOM 631 C C . THR A 1 85 ? -11.145 -9.286 18.909 1.00 97.75 85 THR A C 1
ATOM 633 O O . THR A 1 85 ? -10.034 -8.809 18.693 1.00 97.75 85 THR A O 1
ATOM 636 N N . VAL A 1 86 ? -11.777 -10.078 18.035 1.00 98.06 86 VAL A N 1
ATOM 637 C CA . VAL A 1 86 ? -11.181 -10.513 16.759 1.00 98.06 86 VAL A CA 1
ATOM 638 C C . VAL A 1 86 ? -10.902 -9.316 15.855 1.00 98.06 86 VAL A C 1
ATOM 640 O O . VAL A 1 86 ? -9.804 -9.190 15.327 1.00 98.06 86 VAL A O 1
ATOM 643 N N . ARG A 1 87 ? -11.843 -8.372 15.755 1.00 97.44 87 ARG A N 1
ATOM 644 C CA . ARG A 1 87 ? -11.674 -7.148 14.954 1.00 97.44 87 ARG A CA 1
ATOM 645 C C . ARG A 1 87 ? -10.486 -6.304 15.421 1.00 97.44 87 ARG A C 1
ATOM 647 O O . ARG A 1 87 ? -9.717 -5.800 14.606 1.00 97.44 87 ARG A O 1
ATOM 654 N N . LYS A 1 88 ? -10.313 -6.160 16.741 1.00 96.62 88 LYS A N 1
ATOM 655 C CA . LYS A 1 88 ? -9.166 -5.447 17.331 1.00 96.62 88 LYS A CA 1
ATOM 656 C C . LYS A 1 88 ? -7.856 -6.201 17.117 1.00 96.62 88 LYS A C 1
ATOM 658 O O . LYS A 1 88 ? -6.842 -5.560 16.860 1.00 96.62 88 LYS A O 1
ATOM 663 N N . GLN A 1 89 ? -7.874 -7.529 17.215 1.00 98.31 89 GLN A N 1
ATOM 664 C CA . GLN A 1 89 ? -6.707 -8.370 16.945 1.00 98.31 89 GLN A CA 1
ATOM 665 C C . GLN A 1 89 ? -6.282 -8.285 15.479 1.00 98.31 89 GLN A C 1
ATOM 667 O O . GLN A 1 89 ? -5.099 -8.112 15.218 1.00 98.31 89 GLN A O 1
ATOM 672 N N . GLU A 1 90 ? -7.224 -8.325 14.538 1.00 98.44 90 GLU A N 1
ATOM 673 C CA . GLU A 1 90 ? -6.953 -8.156 13.108 1.00 98.44 90 GLU A CA 1
ATOM 674 C C . GLU A 1 90 ? -6.341 -6.778 12.816 1.00 98.44 90 GLU A C 1
ATOM 676 O O . GLU A 1 90 ? -5.300 -6.687 12.164 1.00 98.44 90 GLU A O 1
ATOM 681 N N . ALA A 1 91 ? -6.921 -5.708 13.376 1.00 97.19 91 ALA A N 1
ATOM 682 C CA . ALA A 1 91 ? -6.386 -4.354 13.233 1.00 97.19 91 ALA A CA 1
ATOM 683 C C . ALA A 1 91 ? -4.961 -4.246 13.799 1.00 97.19 91 ALA A C 1
ATOM 685 O O . ALA A 1 91 ? -4.072 -3.691 13.153 1.00 97.19 91 ALA A O 1
ATOM 686 N N . ALA A 1 92 ? -4.734 -4.793 14.997 1.00 97.56 92 ALA A N 1
ATOM 687 C CA . ALA A 1 92 ? -3.429 -4.784 15.644 1.00 97.56 92 ALA A CA 1
ATOM 688 C C . ALA A 1 92 ? -2.398 -5.612 14.867 1.00 97.56 92 ALA A C 1
ATOM 690 O O . ALA A 1 92 ? -1.277 -5.152 14.684 1.00 97.56 92 ALA A O 1
ATOM 691 N N . ALA A 1 93 ? -2.774 -6.792 14.368 1.00 98.50 93 ALA A N 1
ATOM 692 C CA . ALA A 1 93 ? -1.897 -7.656 13.585 1.00 98.50 93 ALA A CA 1
ATOM 693 C C . ALA A 1 93 ? -1.479 -6.992 12.269 1.00 98.50 93 ALA A C 1
ATOM 695 O O . ALA A 1 93 ? -0.296 -6.990 11.925 1.00 98.50 93 ALA A O 1
ATOM 696 N N . PHE A 1 94 ? -2.425 -6.379 11.556 1.00 98.50 94 PHE A N 1
ATOM 697 C CA . PHE A 1 94 ? -2.119 -5.623 10.346 1.00 98.50 94 PHE A CA 1
ATOM 698 C C . PHE A 1 94 ? -1.165 -4.461 10.642 1.00 98.50 94 PHE A C 1
ATOM 700 O O . PHE A 1 94 ? -0.105 -4.363 10.030 1.00 98.50 94 PHE A O 1
ATOM 707 N N . LEU A 1 95 ? -1.498 -3.611 11.620 1.00 98.38 95 LEU A N 1
ATOM 708 C CA . LEU A 1 95 ? -0.687 -2.440 11.958 1.00 98.38 95 LEU A CA 1
ATOM 709 C C . LEU A 1 95 ? 0.698 -2.812 12.507 1.00 98.38 95 LEU A C 1
ATOM 711 O O . LEU A 1 95 ? 1.658 -2.094 12.241 1.00 98.38 95 LEU A O 1
ATOM 715 N N . ALA A 1 96 ? 0.828 -3.928 13.225 1.00 98.50 96 ALA A N 1
ATOM 716 C CA . ALA A 1 96 ? 2.114 -4.423 13.708 1.00 98.50 96 ALA A CA 1
ATOM 717 C C . ALA A 1 96 ? 3.030 -4.859 12.556 1.00 98.50 96 ALA A C 1
ATOM 719 O O . ALA A 1 96 ? 4.192 -4.461 12.527 1.00 98.50 96 ALA A O 1
ATOM 720 N N . ASN A 1 97 ? 2.510 -5.604 11.575 1.00 98.50 97 ASN A N 1
ATOM 721 C CA . ASN A 1 97 ? 3.288 -5.967 10.387 1.00 98.50 97 ASN A CA 1
ATOM 722 C C . ASN A 1 97 ? 3.653 -4.728 9.564 1.00 98.50 97 ASN A C 1
ATOM 724 O O . ASN A 1 97 ? 4.807 -4.552 9.199 1.00 98.50 97 ASN A O 1
ATOM 728 N N . VAL A 1 98 ? 2.707 -3.806 9.366 1.00 98.50 98 VAL A N 1
ATOM 729 C CA . VAL A 1 98 ? 2.985 -2.518 8.712 1.00 98.50 98 VAL A CA 1
ATOM 730 C C . VAL A 1 98 ? 4.100 -1.758 9.433 1.00 98.50 98 VAL A C 1
ATOM 732 O O . VAL A 1 98 ? 5.001 -1.217 8.793 1.00 98.50 98 VAL A O 1
ATOM 735 N N . SER A 1 99 ? 4.075 -1.738 10.769 1.00 98.31 99 SER A N 1
ATOM 736 C CA . SER A 1 99 ? 5.142 -1.150 11.579 1.00 98.31 99 SER A CA 1
ATOM 737 C C . SER A 1 99 ? 6.487 -1.812 11.303 1.00 98.31 99 SER A C 1
ATOM 739 O O . SER A 1 99 ? 7.481 -1.111 11.138 1.00 98.31 99 SER A O 1
ATOM 741 N N . HIS A 1 100 ? 6.519 -3.141 11.264 1.00 98.12 100 HIS A N 1
ATOM 742 C CA . HIS A 1 100 ? 7.733 -3.910 11.022 1.00 98.12 100 HIS A CA 1
ATOM 743 C C . HIS A 1 100 ? 8.337 -3.591 9.646 1.00 98.12 100 HIS A C 1
ATOM 745 O O . HIS A 1 100 ? 9.499 -3.203 9.566 1.00 98.12 100 HIS A O 1
ATOM 751 N N . GLU A 1 101 ? 7.527 -3.632 8.586 1.00 97.19 101 GLU A N 1
ATOM 752 C CA . GLU A 1 101 ? 7.985 -3.426 7.203 1.00 97.19 101 GLU A CA 1
ATOM 753 C C . GLU A 1 101 ? 8.489 -2.005 6.913 1.00 97.19 101 GLU A C 1
ATOM 755 O O . GLU A 1 101 ? 9.297 -1.789 6.012 1.00 97.19 101 GLU A O 1
ATOM 760 N N . THR A 1 102 ? 8.015 -1.009 7.661 1.00 97.38 102 THR A N 1
ATOM 761 C CA . THR A 1 102 ? 8.268 0.413 7.358 1.00 97.38 102 THR A CA 1
ATOM 762 C C . THR A 1 102 ? 9.101 1.136 8.412 1.00 97.38 102 THR A C 1
ATOM 764 O O . THR A 1 102 ? 9.291 2.354 8.312 1.00 97.38 102 THR A O 1
ATOM 767 N N . GLY A 1 103 ? 9.565 0.426 9.446 1.00 97.75 103 GLY A N 1
ATOM 768 C CA . GLY A 1 103 ? 10.237 1.035 10.594 1.00 97.75 103 GLY A CA 1
ATOM 769 C C . GLY A 1 103 ? 9.318 1.992 11.358 1.00 97.75 103 GLY A C 1
ATOM 770 O O . GLY A 1 103 ? 9.683 3.132 11.622 1.00 97.75 103 GLY A O 1
ATOM 771 N N . GLY A 1 104 ? 8.088 1.570 11.655 1.00 97.88 104 GLY A N 1
ATOM 772 C CA . GLY A 1 104 ? 7.095 2.392 12.351 1.00 97.88 104 GLY A CA 1
ATOM 773 C C . GLY A 1 104 ? 6.502 3.497 11.476 1.00 97.88 104 GLY A C 1
ATOM 774 O O . GLY A 1 104 ? 6.270 4.607 11.955 1.00 97.88 104 GLY A O 1
ATOM 775 N N . LEU A 1 105 ? 6.262 3.202 10.192 1.00 98.31 105 LEU A N 1
ATOM 776 C CA . LEU A 1 105 ? 5.775 4.138 9.173 1.00 98.31 105 LEU A CA 1
ATOM 777 C C . LEU A 1 105 ? 6.729 5.313 8.899 1.00 98.31 105 LEU A C 1
ATOM 779 O O . LEU A 1 105 ? 6.308 6.354 8.393 1.00 98.31 105 LEU A O 1
ATOM 783 N N . VAL A 1 106 ? 8.018 5.180 9.214 1.00 98.38 106 VAL A N 1
ATOM 784 C CA . VAL A 1 106 ? 9.038 6.194 8.893 1.00 98.38 106 VAL A CA 1
ATOM 785 C C . VAL A 1 106 ? 9.365 6.176 7.397 1.00 98.38 106 VAL A C 1
ATOM 787 O O . VAL A 1 106 ? 9.525 7.230 6.777 1.00 98.38 106 VAL A O 1
ATOM 790 N N . HIS A 1 107 ? 9.408 4.989 6.791 1.00 97.38 107 HIS A N 1
ATOM 791 C CA . HIS A 1 107 ? 9.826 4.809 5.405 1.00 97.38 107 HIS A CA 1
ATOM 792 C C . HIS A 1 107 ? 8.628 4.627 4.460 1.00 97.38 107 HIS A C 1
ATOM 794 O O . HIS A 1 107 ? 7.712 3.843 4.709 1.00 97.38 107 HIS A O 1
ATOM 800 N N . ILE A 1 108 ? 8.625 5.387 3.360 1.00 96.88 108 ILE A N 1
ATOM 801 C CA . ILE A 1 108 ? 7.624 5.274 2.279 1.00 96.88 108 ILE A CA 1
ATOM 802 C C . ILE A 1 108 ? 8.107 4.326 1.181 1.00 96.88 108 ILE A C 1
ATOM 804 O O . ILE A 1 108 ? 7.302 3.692 0.503 1.00 96.88 108 ILE A O 1
ATOM 808 N N . VAL A 1 109 ? 9.419 4.288 0.973 1.00 96.94 109 VAL A N 1
ATOM 809 C CA . VAL A 1 109 ? 10.084 3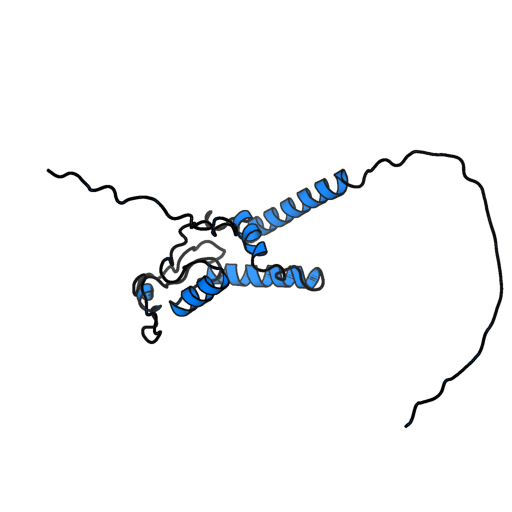.510 -0.067 1.00 96.94 109 VAL A CA 1
ATOM 810 C C . VAL A 1 109 ? 11.182 2.672 0.569 1.00 96.94 109 VAL A C 1
ATOM 812 O O . VAL A 1 109 ? 11.706 3.030 1.626 1.00 96.94 109 VAL A O 1
ATOM 815 N N . GLU A 1 110 ? 11.547 1.570 -0.074 1.00 94.69 110 GLU A N 1
ATOM 816 C CA . GLU A 1 110 ? 12.737 0.799 0.275 1.00 94.69 110 GLU A CA 1
ATOM 817 C C . GLU A 1 110 ? 13.980 1.700 0.361 1.00 94.69 110 GLU A C 1
ATOM 819 O O . GLU A 1 110 ? 14.161 2.617 -0.433 1.00 94.69 110 GLU A O 1
ATOM 824 N N . GLN A 1 111 ? 14.828 1.467 1.362 1.00 97.25 111 GLN A N 1
ATOM 825 C CA . GLN A 1 111 ? 15.967 2.347 1.632 1.00 97.25 111 GLN A CA 1
ATOM 826 C C . GLN A 1 111 ? 17.191 2.013 0.772 1.00 97.25 111 GLN A C 1
ATOM 828 O O . GLN A 1 111 ? 17.916 2.916 0.354 1.00 97.25 111 GLN A O 1
ATOM 833 N N . ASN A 1 112 ? 17.423 0.731 0.482 1.00 96.75 112 ASN A N 1
ATOM 834 C CA . ASN A 1 112 ? 18.580 0.312 -0.297 1.00 96.75 112 ASN A CA 1
ATOM 835 C C . ASN A 1 112 ? 18.312 0.441 -1.803 1.00 96.75 112 ASN A C 1
ATOM 837 O O . ASN A 1 112 ? 17.841 -0.488 -2.452 1.00 96.75 112 ASN A O 1
ATOM 841 N N . GLN A 1 113 ? 18.663 1.591 -2.376 1.00 96.31 113 GLN A N 1
ATOM 842 C CA . GLN A 1 113 ? 18.451 1.857 -3.802 1.00 96.31 113 GLN A CA 1
ATOM 843 C C . GLN A 1 113 ? 19.234 0.923 -4.732 1.00 96.31 113 GLN A C 1
ATOM 845 O O . GLN A 1 113 ? 18.815 0.709 -5.868 1.00 96.31 113 GLN A O 1
ATOM 850 N N . ALA A 1 114 ? 20.331 0.318 -4.259 1.00 97.62 114 ALA A N 1
ATOM 851 C CA . ALA A 1 114 ? 21.081 -0.658 -5.047 1.00 97.62 114 ALA A CA 1
ATOM 852 C C . ALA A 1 114 ? 20.239 -1.899 -5.388 1.00 97.62 114 ALA A C 1
ATOM 854 O O . ALA A 1 114 ? 20.474 -2.532 -6.416 1.00 97.62 114 ALA A O 1
ATOM 855 N N . ASN A 1 115 ? 19.224 -2.207 -4.574 1.00 96.88 115 ASN A N 1
ATOM 856 C CA . ASN A 1 115 ? 18.336 -3.339 -4.803 1.00 96.88 115 ASN A CA 1
ATOM 857 C C . ASN A 1 115 ? 17.236 -3.059 -5.832 1.00 96.88 115 ASN A C 1
ATOM 859 O O . ASN A 1 115 ? 16.596 -3.995 -6.305 1.00 96.88 115 ASN A O 1
ATOM 863 N N . TYR A 1 116 ? 16.980 -1.799 -6.193 1.00 97.50 116 TYR A N 1
ATOM 864 C CA . TYR A 1 116 ? 15.819 -1.437 -7.012 1.00 97.50 116 TYR A CA 1
ATOM 865 C C . TYR A 1 116 ? 15.700 -2.217 -8.335 1.00 97.50 116 TYR A C 1
ATOM 867 O O . TYR A 1 116 ? 14.580 -2.603 -8.681 1.00 97.50 116 TYR A O 1
ATOM 875 N N . PRO A 1 117 ? 16.797 -2.512 -9.065 1.00 97.69 117 PRO A N 1
ATOM 876 C CA . PRO A 1 117 ? 16.733 -3.302 -10.294 1.00 97.69 117 PRO A CA 1
ATOM 877 C C . PRO A 1 117 ? 16.372 -4.785 -10.100 1.00 97.69 117 PRO A C 1
ATOM 879 O O . PRO A 1 117 ? 16.123 -5.4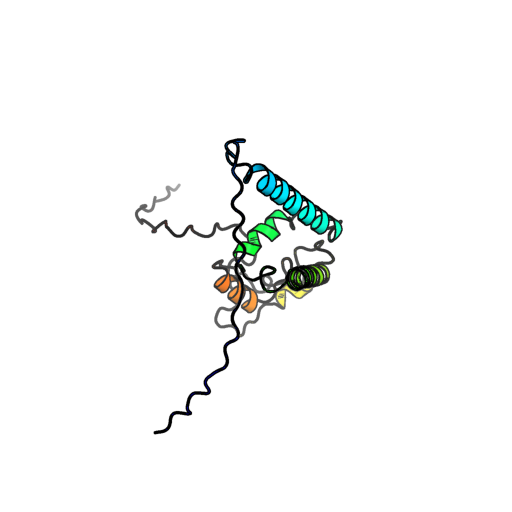70 -11.092 1.00 97.69 117 PRO A O 1
ATOM 882 N N . HIS A 1 118 ? 16.364 -5.311 -8.867 1.00 97.88 118 HIS A N 1
ATOM 883 C CA . HIS A 1 118 ? 16.072 -6.724 -8.594 1.00 97.88 118 HIS A CA 1
ATOM 884 C C . HIS A 1 118 ? 14.598 -7.085 -8.782 1.00 97.88 118 HIS A C 1
ATOM 886 O O . HIS A 1 118 ? 14.284 -8.226 -9.102 1.00 97.88 118 HIS A O 1
ATOM 892 N N . TYR A 1 119 ? 13.693 -6.120 -8.624 1.00 98.19 119 TYR A N 1
ATOM 893 C CA . TYR A 1 119 ? 12.251 -6.366 -8.532 1.00 98.19 119 TYR A CA 1
ATOM 894 C C . TYR A 1 119 ? 11.531 -6.413 -9.887 1.00 98.19 119 TYR A C 1
ATOM 896 O O . TYR A 1 119 ? 10.313 -6.248 -9.973 1.00 98.19 119 TYR A O 1
ATOM 904 N N . CYS A 1 120 ? 12.279 -6.625 -10.963 1.00 98.44 120 CYS A N 1
ATOM 905 C CA . CYS A 1 120 ? 11.734 -6.843 -12.291 1.00 98.44 120 CYS A CA 1
ATOM 906 C C . CYS A 1 120 ? 11.860 -8.320 -12.668 1.00 98.44 120 CYS A C 1
ATOM 908 O O . CYS A 1 120 ? 12.915 -8.772 -13.119 1.00 98.44 120 CYS A O 1
ATOM 910 N N . ASP A 1 121 ? 10.765 -9.066 -12.526 1.00 98.44 121 ASP A N 1
ATOM 911 C CA . ASP A 1 121 ? 10.672 -10.407 -13.086 1.00 98.44 121 ASP A CA 1
ATOM 912 C C . ASP A 1 121 ? 10.417 -10.312 -14.596 1.00 98.44 121 ASP A C 1
ATOM 914 O O . ASP A 1 121 ? 9.300 -10.054 -15.054 1.00 98.44 121 ASP A O 1
ATOM 918 N N . LYS A 1 122 ? 11.484 -10.518 -15.372 1.00 97.12 122 LYS A N 1
ATOM 919 C CA . LYS A 1 122 ? 11.465 -10.481 -16.840 1.00 97.12 122 LYS A CA 1
ATOM 920 C C . LYS A 1 122 ? 10.779 -11.694 -17.470 1.00 97.12 122 LYS A C 1
ATOM 922 O O . LYS A 1 122 ? 10.558 -11.681 -18.676 1.00 97.12 122 LYS A O 1
ATOM 927 N N . THR A 1 123 ? 10.467 -12.732 -16.691 1.00 98.31 123 THR A N 1
ATOM 928 C CA . THR A 1 123 ? 9.737 -13.907 -17.190 1.00 98.31 123 THR A CA 1
ATOM 929 C C . THR A 1 123 ? 8.240 -13.633 -17.339 1.00 98.31 123 THR A C 1
ATOM 931 O O . THR A 1 123 ? 7.551 -14.346 -18.066 1.00 98.31 123 THR A O 1
ATOM 934 N N . GLN A 1 124 ? 7.737 -12.565 -16.709 1.00 98.44 124 GLN A N 1
ATOM 935 C CA . GLN A 1 124 ? 6.349 -12.143 -16.849 1.00 98.44 124 GLN A CA 1
ATOM 936 C C . GLN A 1 124 ? 6.071 -11.632 -18.272 1.00 98.44 124 GLN A C 1
ATOM 938 O O . GLN A 1 124 ? 6.821 -10.789 -18.771 1.00 98.44 124 GLN A O 1
ATOM 943 N N . PRO A 1 125 ? 4.959 -12.037 -18.913 1.00 98.12 125 PRO A N 1
ATOM 944 C CA . PRO A 1 125 ? 4.670 -11.678 -20.306 1.00 98.12 125 PRO A CA 1
ATOM 945 C C . PRO A 1 125 ? 4.441 -10.173 -20.518 1.00 98.12 125 PRO A C 1
ATOM 947 O O . PRO A 1 125 ? 4.618 -9.670 -21.622 1.00 98.12 125 PRO A O 1
ATOM 950 N N . TYR A 1 126 ? 4.061 -9.443 -19.466 1.00 97.88 126 TYR A N 1
ATOM 951 C CA . TYR A 1 126 ? 3.907 -7.984 -19.481 1.00 97.88 126 TYR A CA 1
ATOM 952 C C . TYR A 1 126 ? 5.195 -7.230 -19.117 1.00 97.88 126 TYR A C 1
ATOM 954 O O . TYR A 1 126 ? 5.223 -6.004 -19.190 1.00 97.88 126 TYR A O 1
ATOM 962 N N . GLY A 1 127 ? 6.258 -7.933 -18.718 1.00 98.25 127 GLY A N 1
ATOM 963 C CA . GLY A 1 127 ? 7.548 -7.345 -18.381 1.00 98.25 127 GLY A CA 1
ATOM 964 C C . GLY A 1 127 ? 7.475 -6.251 -17.312 1.00 98.25 127 GLY A C 1
ATOM 965 O O . GLY A 1 127 ? 6.793 -6.378 -16.292 1.00 98.25 127 GLY A O 1
ATOM 966 N N . CYS A 1 128 ? 8.230 -5.177 -17.542 1.00 98.44 128 CYS A N 1
ATOM 967 C CA . CYS A 1 128 ? 8.466 -4.093 -16.592 1.00 98.44 128 CYS A CA 1
ATOM 968 C C . CYS A 1 128 ? 8.271 -2.726 -17.271 1.00 98.44 128 CYS A C 1
ATOM 970 O O . CYS A 1 128 ? 9.241 -1.986 -17.427 1.00 98.44 128 CYS A O 1
ATOM 972 N N . PRO A 1 129 ? 7.039 -2.367 -17.679 1.00 98.00 129 PRO A N 1
ATOM 973 C CA . PRO A 1 129 ? 6.792 -1.208 -18.543 1.00 98.00 129 PRO A CA 1
ATOM 974 C C . PRO A 1 129 ? 7.158 0.138 -17.908 1.00 98.00 129 PRO A C 1
ATOM 976 O O . PRO A 1 129 ? 7.574 1.046 -18.618 1.00 98.00 129 PRO A O 1
ATOM 979 N N . ALA A 1 130 ? 7.076 0.269 -16.580 1.00 97.38 130 ALA A N 1
ATOM 980 C CA . ALA A 1 130 ? 7.551 1.462 -15.878 1.00 97.38 130 ALA A CA 1
ATOM 981 C C . ALA A 1 130 ? 9.091 1.588 -15.821 1.00 97.38 130 ALA A C 1
ATOM 983 O O . ALA A 1 130 ? 9.603 2.655 -15.492 1.00 97.38 130 ALA A O 1
ATOM 984 N N . GLY A 1 131 ? 9.831 0.516 -16.123 1.00 97.44 131 GLY A N 1
ATOM 985 C CA . GLY A 1 131 ? 11.286 0.412 -15.992 1.00 97.44 131 GLY A CA 1
ATOM 986 C C . GLY A 1 131 ? 11.721 -0.694 -15.023 1.00 97.44 131 GLY A C 1
ATOM 987 O O . GLY A 1 131 ? 11.012 -1.034 -14.074 1.00 97.44 131 GLY A O 1
ATOM 988 N N . ASN A 1 132 ? 12.907 -1.265 -15.259 1.00 96.81 132 ASN A N 1
ATOM 989 C CA . ASN A 1 132 ? 13.426 -2.408 -14.489 1.00 96.81 132 ASN A CA 1
ATOM 990 C C . ASN A 1 132 ? 13.701 -2.078 -13.012 1.00 96.81 132 ASN A C 1
ATOM 992 O O . ASN A 1 132 ? 13.683 -2.968 -12.172 1.00 96.81 132 ASN A O 1
ATOM 996 N N . ASP A 1 133 ? 13.947 -0.810 -12.696 1.00 96.81 133 ASP A N 1
ATOM 997 C CA . ASP A 1 133 ? 14.279 -0.300 -11.366 1.00 96.81 133 ASP A CA 1
ATOM 998 C C . ASP A 1 133 ? 13.075 0.354 -10.668 1.00 96.81 133 ASP A C 1
ATOM 1000 O O . ASP A 1 133 ? 13.255 1.135 -9.737 1.00 96.81 133 ASP A O 1
ATOM 1004 N N . LYS A 1 134 ? 11.840 0.116 -11.139 1.00 97.56 134 LYS A N 1
ATOM 1005 C CA . LYS A 1 134 ? 10.649 0.829 -10.646 1.00 97.56 134 LYS A CA 1
ATOM 1006 C C . LYS A 1 134 ? 9.728 0.022 -9.746 1.00 97.56 134 LYS A C 1
ATOM 1008 O O . LYS A 1 134 ? 8.771 0.605 -9.247 1.00 97.56 134 LYS A O 1
ATOM 1013 N N . TYR A 1 135 ? 10.007 -1.245 -9.458 1.00 98.00 135 TYR A N 1
ATOM 1014 C CA . TYR A 1 135 ? 9.118 -2.107 -8.657 1.00 98.00 135 TYR A CA 1
ATOM 1015 C C . TYR A 1 135 ? 9.666 -2.450 -7.267 1.00 98.00 135 TYR A C 1
ATOM 1017 O O . TYR A 1 135 ? 9.280 -3.460 -6.685 1.00 98.00 135 TYR A O 1
ATOM 1025 N N . TYR A 1 136 ? 10.556 -1.612 -6.740 1.00 98.19 136 TYR A N 1
ATOM 1026 C CA . TYR A 1 136 ? 11.032 -1.680 -5.358 1.00 98.19 136 TYR A CA 1
ATOM 1027 C C . TYR A 1 136 ? 9.917 -1.442 -4.334 1.00 98.19 136 TYR A C 1
ATOM 1029 O O . TYR A 1 136 ? 8.825 -0.971 -4.678 1.00 98.19 136 TYR A O 1
ATOM 1037 N N . GLY A 1 137 ? 10.217 -1.742 -3.070 1.00 98.06 137 GLY A N 1
ATOM 1038 C CA . GLY A 1 137 ? 9.255 -1.666 -1.974 1.00 98.06 137 GLY A CA 1
ATOM 1039 C C . GLY A 1 137 ? 8.658 -0.275 -1.788 1.00 98.06 137 GLY A C 1
ATOM 1040 O O . GLY A 1 137 ? 9.392 0.712 -1.688 1.00 98.06 137 GLY A O 1
ATOM 1041 N N . ARG A 1 138 ? 7.322 -0.187 -1.728 1.00 98.00 138 ARG A N 1
ATOM 1042 C CA . ARG A 1 138 ? 6.596 1.050 -1.398 1.00 98.00 138 ARG A CA 1
ATOM 1043 C C . ARG A 1 138 ? 5.428 0.826 -0.445 1.00 98.00 138 ARG A C 1
ATOM 1045 O O . ARG A 1 138 ? 4.694 -0.157 -0.546 1.00 98.00 138 ARG A O 1
ATOM 1052 N N . GLY A 1 139 ? 5.163 1.836 0.373 1.00 96.69 139 GLY A N 1
ATOM 1053 C CA . GLY A 1 139 ? 3.955 1.937 1.180 1.00 96.69 139 GLY A CA 1
ATOM 1054 C C . GLY A 1 139 ? 3.932 0.989 2.385 1.00 96.69 139 GLY A C 1
ATOM 1055 O O . GLY A 1 139 ? 4.955 0.426 2.764 1.00 96.69 139 GLY A O 1
ATOM 1056 N N . PRO A 1 140 ? 2.752 0.797 3.002 1.00 97.00 140 PRO A N 1
ATOM 1057 C CA . PRO A 1 140 ? 2.638 0.213 4.340 1.00 97.00 140 PRO A CA 1
ATOM 1058 C C . PRO A 1 140 ? 3.043 -1.265 4.419 1.00 97.00 140 PRO A C 1
ATOM 1060 O O . PRO A 1 140 ? 3.382 -1.735 5.494 1.00 97.00 140 PRO A O 1
ATOM 1063 N N . ILE A 1 141 ? 3.008 -1.990 3.301 1.00 96.88 141 ILE A N 1
ATOM 1064 C CA . ILE A 1 141 ? 3.414 -3.402 3.210 1.00 96.88 141 ILE A CA 1
ATOM 1065 C C . ILE A 1 141 ? 4.651 -3.590 2.323 1.00 96.88 141 ILE A C 1
ATOM 1067 O O . ILE A 1 141 ? 4.910 -4.701 1.876 1.00 96.88 141 ILE A O 1
ATOM 1071 N N . GLN A 1 142 ? 5.352 -2.495 1.989 1.00 97.38 142 GLN A N 1
ATOM 1072 C CA . GLN A 1 142 ? 6.513 -2.501 1.095 1.00 97.38 142 GLN A CA 1
ATOM 1073 C C . GLN A 1 142 ? 6.266 -3.301 -0.201 1.00 97.38 142 GLN A C 1
ATOM 1075 O O . GLN A 1 142 ? 7.059 -4.160 -0.590 1.00 97.38 142 GLN A O 1
ATOM 1080 N N . LEU A 1 143 ? 5.159 -2.991 -0.893 1.00 98.12 143 LEU A N 1
ATOM 1081 C CA . LEU A 1 143 ? 4.759 -3.652 -2.138 1.00 98.12 143 LEU A CA 1
ATOM 1082 C C . LEU A 1 143 ? 5.928 -3.636 -3.127 1.00 98.12 143 LEU A C 1
ATOM 1084 O O . LEU A 1 143 ? 6.422 -2.565 -3.481 1.00 98.12 143 LEU A O 1
ATOM 1088 N N . SER A 1 144 ? 6.356 -4.822 -3.546 1.00 98.38 144 SER A N 1
ATOM 1089 C CA . SER A 1 144 ? 7.550 -5.055 -4.364 1.00 98.38 144 SER A CA 1
ATOM 1090 C C . SER A 1 144 ? 7.235 -6.053 -5.470 1.00 98.38 144 SER A C 1
ATOM 1092 O O . SER A 1 144 ? 6.341 -6.872 -5.284 1.00 98.38 144 SER A O 1
ATOM 1094 N N . TRP A 1 145 ? 8.012 -6.046 -6.553 1.00 98.69 145 TRP A N 1
ATOM 1095 C CA . TRP A 1 145 ? 7.876 -6.887 -7.754 1.00 98.69 145 TRP A CA 1
ATOM 1096 C C . TRP A 1 145 ? 6.777 -6.492 -8.739 1.00 98.69 145 TRP A C 1
ATOM 1098 O O . TRP A 1 145 ? 5.610 -6.357 -8.375 1.00 98.69 145 TRP A O 1
ATOM 1108 N N . ASN A 1 146 ? 7.133 -6.411 -10.025 1.00 98.56 146 ASN A N 1
ATOM 1109 C CA . ASN A 1 146 ? 6.218 -6.099 -11.132 1.00 98.56 146 ASN A CA 1
ATOM 1110 C C . ASN A 1 146 ? 4.928 -6.937 -11.124 1.00 98.56 146 ASN A C 1
ATOM 1112 O O . ASN A 1 146 ? 3.852 -6.394 -11.372 1.00 98.56 146 ASN A O 1
ATOM 1116 N N . PHE A 1 147 ? 4.996 -8.226 -10.782 1.00 98.62 147 PHE A N 1
ATOM 1117 C CA . PHE A 1 147 ? 3.802 -9.073 -10.699 1.00 98.62 147 PHE A CA 1
ATOM 1118 C C . PHE A 1 147 ? 2.862 -8.720 -9.539 1.00 98.62 147 PHE A C 1
ATOM 1120 O O . PHE A 1 147 ? 1.646 -8.762 -9.717 1.00 98.62 147 PHE A O 1
ATOM 1127 N N . ASN A 1 148 ? 3.379 -8.289 -8.386 1.00 98.69 148 ASN A N 1
ATOM 1128 C CA . ASN A 1 148 ? 2.526 -7.842 -7.284 1.00 98.69 148 ASN A CA 1
ATOM 1129 C C . ASN A 1 148 ? 1.921 -6.468 -7.574 1.00 98.69 148 ASN A C 1
ATOM 1131 O O . ASN A 1 148 ? 0.754 -6.246 -7.264 1.00 98.69 148 ASN A O 1
ATOM 1135 N N . TYR A 1 149 ? 2.672 -5.561 -8.210 1.00 98.44 149 TYR A N 1
ATOM 1136 C CA . TYR A 1 149 ? 2.119 -4.287 -8.686 1.00 98.44 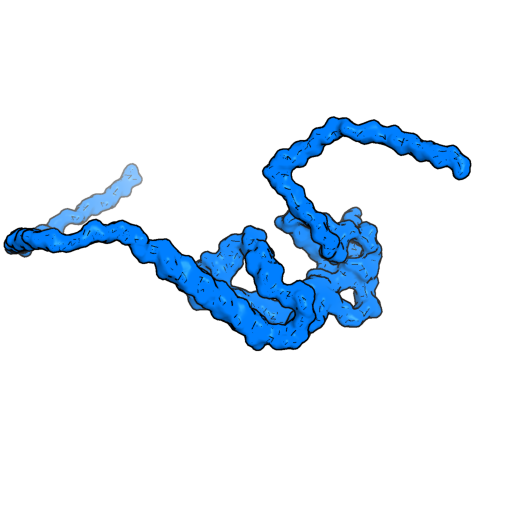149 TYR A CA 1
ATOM 1137 C C . TYR A 1 149 ? 0.989 -4.522 -9.694 1.00 98.44 149 TYR A C 1
ATOM 1139 O O . TYR A 1 149 ? -0.066 -3.902 -9.574 1.00 98.44 149 TYR A O 1
ATOM 1147 N N . LYS A 1 150 ? 1.158 -5.465 -10.632 1.00 98.38 150 LYS A N 1
ATOM 1148 C CA . LYS A 1 150 ? 0.092 -5.870 -11.558 1.00 98.38 150 LYS A CA 1
ATOM 1149 C C . LYS A 1 150 ? -1.134 -6.409 -10.818 1.00 98.38 150 LYS A C 1
ATOM 1151 O O . LYS A 1 150 ? -2.227 -5.888 -11.015 1.00 98.38 150 LYS A O 1
ATOM 1156 N N . ALA A 1 151 ? -0.951 -7.396 -9.941 1.00 98.56 151 ALA A N 1
ATOM 1157 C CA . ALA A 1 151 ? -2.052 -8.031 -9.217 1.00 98.56 151 ALA A CA 1
ATOM 1158 C C . ALA A 1 151 ? -2.805 -7.050 -8.301 1.00 98.56 151 ALA A C 1
ATOM 1160 O O . ALA A 1 151 ? -4.036 -7.018 -8.295 1.00 98.56 151 ALA A O 1
ATOM 1161 N N . ALA A 1 152 ? -2.079 -6.210 -7.558 1.00 97.25 152 ALA A N 1
ATOM 1162 C CA . ALA A 1 152 ? -2.677 -5.183 -6.711 1.00 97.25 152 ALA A CA 1
ATOM 1163 C C . ALA A 1 152 ? -3.430 -4.139 -7.543 1.00 97.25 152 ALA A C 1
ATOM 1165 O O . ALA A 1 152 ? -4.531 -3.729 -7.175 1.00 97.25 152 ALA A O 1
ATOM 1166 N N . GLY A 1 153 ? -2.854 -3.727 -8.674 1.00 96.12 153 GLY A N 1
ATOM 1167 C CA . GLY A 1 153 ? -3.484 -2.781 -9.581 1.00 96.12 153 GLY A CA 1
ATOM 1168 C C . GLY A 1 153 ? -4.800 -3.301 -10.158 1.00 96.12 153 GLY A C 1
ATOM 1169 O O . GLY A 1 153 ? -5.811 -2.599 -10.115 1.00 96.12 153 GLY A O 1
ATOM 1170 N N . ASP A 1 154 ? -4.815 -4.560 -10.600 1.00 97.00 154 ASP A N 1
ATOM 1171 C CA . ASP A 1 154 ? -6.021 -5.229 -11.098 1.00 97.00 154 ASP A CA 1
ATOM 1172 C C . ASP A 1 154 ? -7.119 -5.296 -10.028 1.00 97.00 154 ASP A C 1
ATOM 1174 O O . ASP A 1 154 ? -8.269 -4.953 -10.299 1.00 97.00 154 ASP A O 1
ATOM 1178 N N . ALA A 1 155 ? -6.763 -5.689 -8.800 1.00 96.12 155 ALA A N 1
ATOM 1179 C CA . ALA A 1 155 ? -7.713 -5.817 -7.695 1.00 96.12 155 ALA A CA 1
ATOM 1180 C C . ALA A 1 155 ? -8.304 -4.467 -7.255 1.00 96.12 155 ALA A C 1
ATOM 1182 O O . ALA A 1 155 ? -9.469 -4.392 -6.864 1.00 96.12 155 ALA A O 1
ATOM 1183 N N . LEU A 1 156 ? -7.511 -3.393 -7.318 1.00 93.06 156 LEU A N 1
ATOM 1184 C CA . LEU A 1 156 ? -7.920 -2.049 -6.899 1.00 93.06 156 LEU A CA 1
ATOM 1185 C C . LEU A 1 156 ? -8.526 -1.212 -8.038 1.00 93.06 156 LEU A C 1
ATOM 1187 O O . LEU A 1 156 ? -9.086 -0.145 -7.775 1.00 93.06 156 LEU A O 1
ATOM 1191 N N . GLY A 1 157 ? -8.414 -1.664 -9.291 1.00 94.44 157 GLY A N 1
ATOM 1192 C CA . GLY A 1 157 ? -8.803 -0.890 -10.470 1.00 94.44 157 GLY A CA 1
ATOM 1193 C C . GLY A 1 157 ? -7.916 0.341 -10.700 1.00 94.44 157 GLY A C 1
ATOM 1194 O O . GLY A 1 157 ? -8.414 1.393 -11.102 1.00 94.44 157 GLY A O 1
ATOM 1195 N N . ILE A 1 158 ? -6.618 0.230 -10.401 1.00 93.50 158 ILE A N 1
ATOM 1196 C CA . ILE A 1 158 ? -5.610 1.294 -10.532 1.00 9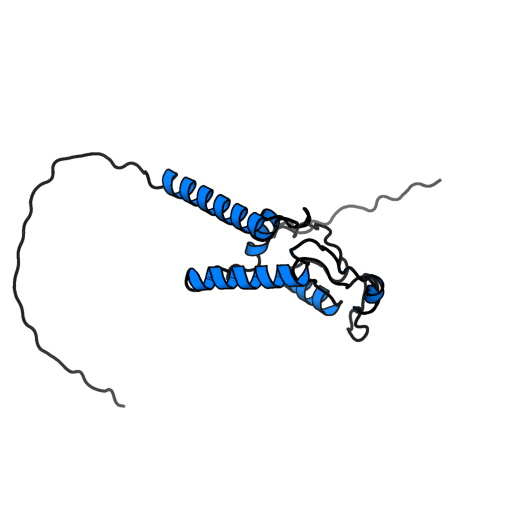3.50 158 ILE A CA 1
ATOM 1197 C C . ILE A 1 158 ? -4.422 0.724 -11.313 1.00 93.50 158 ILE A C 1
ATOM 1199 O O . ILE A 1 158 ? -3.911 -0.329 -10.957 1.00 93.50 158 ILE A O 1
ATOM 1203 N N . ASP A 1 159 ? -3.934 1.404 -12.351 1.00 96.25 159 ASP A N 1
ATOM 1204 C CA . ASP A 1 159 ? -2.805 0.900 -13.150 1.00 96.25 159 ASP A CA 1
ATOM 1205 C C . ASP A 1 159 ? -1.451 1.103 -12.450 1.00 96.25 159 ASP A C 1
ATOM 1207 O O . ASP A 1 159 ? -0.673 2.000 -12.780 1.00 96.25 159 ASP A O 1
ATOM 1211 N N . LEU A 1 160 ? -1.183 0.248 -11.464 1.00 97.06 160 LEU A N 1
ATOM 1212 C CA . LEU A 1 160 ? 0.055 0.241 -10.687 1.00 97.06 160 LEU A CA 1
ATOM 1213 C C . LEU A 1 160 ? 1.238 -0.387 -11.437 1.00 97.06 160 LEU A C 1
ATOM 1215 O O . LEU A 1 160 ? 2.380 -0.178 -11.033 1.00 97.06 160 LEU A O 1
ATOM 1219 N N . LEU A 1 161 ? 1.000 -1.138 -12.519 1.00 98.00 161 LEU A N 1
ATOM 1220 C CA . LEU A 1 161 ? 2.082 -1.710 -13.321 1.00 98.00 161 LEU A CA 1
ATOM 1221 C C . LEU A 1 161 ? 2.790 -0.609 -14.127 1.00 98.00 161 LEU A C 1
ATOM 1223 O O . LEU A 1 161 ? 4.010 -0.508 -14.076 1.00 98.00 161 LEU A O 1
ATOM 1227 N N . HIS A 1 162 ? 2.045 0.247 -14.832 1.00 97.06 162 HIS A N 1
ATOM 1228 C CA . HIS A 1 162 ? 2.648 1.353 -15.590 1.00 97.06 162 HIS A CA 1
ATOM 1229 C C . HIS A 1 162 ? 2.931 2.575 -14.714 1.00 97.06 162 HIS A C 1
ATOM 1231 O O . HIS A 1 162 ? 3.848 3.340 -15.007 1.00 97.06 162 HIS A O 1
ATOM 1237 N N . ASN A 1 163 ? 2.177 2.744 -13.623 1.00 95.81 163 ASN A N 1
ATOM 1238 C CA . ASN A 1 163 ? 2.328 3.854 -12.685 1.00 95.81 163 ASN A CA 1
ATOM 1239 C C . ASN A 1 163 ? 2.584 3.323 -11.262 1.00 95.81 163 ASN A C 1
ATOM 1241 O O . ASN A 1 163 ? 1.721 3.439 -10.390 1.00 95.81 163 ASN A O 1
ATOM 1245 N N . PRO A 1 164 ? 3.773 2.745 -10.994 1.00 93.25 164 PRO A N 1
ATOM 1246 C CA . PRO A 1 164 ? 4.113 2.213 -9.672 1.00 93.25 164 PRO A CA 1
ATOM 1247 C C . PRO A 1 164 ? 4.322 3.320 -8.629 1.00 93.25 164 PRO A C 1
ATOM 1249 O O . PRO A 1 164 ? 4.384 3.058 -7.427 1.00 93.25 164 PRO A O 1
ATOM 1252 N N . THR A 1 165 ? 4.434 4.576 -9.071 1.00 83.06 165 THR A N 1
ATOM 1253 C CA . THR A 1 165 ? 4.290 5.744 -8.210 1.00 83.06 165 THR A CA 1
ATOM 1254 C C . THR A 1 165 ? 2.815 6.115 -8.124 1.00 83.06 165 THR A C 1
ATOM 1256 O O . THR A 1 165 ? 2.124 6.244 -9.132 1.00 83.06 165 THR A O 1
ATOM 1259 N N . TRP A 1 166 ? 2.325 6.305 -6.900 1.00 66.00 166 TRP A N 1
ATOM 1260 C CA . TRP A 1 166 ? 0.955 6.726 -6.624 1.00 66.00 166 TRP A CA 1
ATOM 1261 C C . TRP A 1 166 ? 0.704 8.143 -7.167 1.00 66.00 166 TRP A C 1
ATOM 1263 O O . TRP A 1 166 ? 0.738 9.120 -6.421 1.00 66.00 166 TRP A O 1
ATOM 1273 N N . SER A 1 167 ? 0.458 8.297 -8.468 1.00 45.06 167 SER A N 1
ATOM 1274 C CA . SER A 1 167 ? -0.232 9.483 -8.960 1.00 45.06 167 SER A CA 1
ATOM 1275 C C . SER A 1 167 ? -1.704 9.273 -8.636 1.00 45.06 167 SER A C 1
ATOM 1277 O O . SER A 1 167 ? -2.270 8.207 -8.878 1.00 45.06 167 SER A O 1
ATOM 1279 N N . ARG A 1 168 ? -2.320 10.246 -7.965 1.00 38.56 168 ARG A N 1
ATOM 1280 C CA . ARG A 1 168 ? -3.726 10.193 -7.564 1.00 38.56 168 ARG A CA 1
ATOM 1281 C C . ARG A 1 168 ? -4.606 10.322 -8.811 1.00 38.56 168 ARG A C 1
ATOM 1283 O O . ARG A 1 168 ? -5.300 11.321 -8.968 1.00 38.56 168 ARG A O 1
ATOM 1290 N N . THR A 1 169 ? -4.574 9.340 -9.706 1.00 36.41 169 THR A N 1
ATOM 1291 C CA . THR A 1 169 ? -5.559 9.206 -10.768 1.00 36.41 169 THR A CA 1
ATOM 1292 C C . THR A 1 169 ? -6.838 8.806 -10.066 1.00 36.41 169 THR A C 1
ATOM 1294 O O . THR A 1 169 ? -6.990 7.699 -9.555 1.00 36.41 169 THR A O 1
ATOM 1297 N N . THR A 1 170 ? -7.720 9.787 -9.920 1.00 35.22 170 THR A N 1
ATOM 1298 C CA . THR A 1 170 ? -9.082 9.611 -9.440 1.00 35.22 170 THR A CA 1
ATOM 1299 C C . THR A 1 170 ? -9.670 8.361 -10.081 1.00 35.22 170 THR A C 1
ATOM 1301 O O . THR A 1 170 ? -9.764 8.305 -11.308 1.00 35.22 170 THR A O 1
ATOM 1304 N N . ARG A 1 171 ? -10.064 7.374 -9.265 1.00 43.50 171 ARG A N 1
ATOM 1305 C CA . ARG A 1 171 ? -10.946 6.285 -9.696 1.00 43.50 171 ARG A CA 1
ATOM 1306 C C . ARG A 1 171 ? -12.056 6.917 -10.549 1.00 43.50 171 ARG A C 1
ATOM 1308 O O . ARG A 1 171 ? -12.726 7.817 -10.033 1.00 43.50 171 ARG A O 1
ATOM 1315 N N . PRO A 1 172 ? -12.238 6.533 -11.827 1.00 37.59 172 PRO A N 1
ATOM 1316 C CA . PRO A 1 172 ? -13.327 7.083 -12.608 1.00 37.59 172 PRO A CA 1
ATOM 1317 C C . PRO A 1 172 ? -14.623 6.743 -11.875 1.00 37.59 172 PRO A C 1
ATOM 1319 O O . PRO A 1 172 ? -14.888 5.576 -11.577 1.00 37.59 172 PRO A O 1
ATOM 1322 N N . SER A 1 173 ? -15.406 7.763 -11.517 1.00 33.75 173 SER A N 1
ATOM 1323 C CA . SER A 1 173 ? -16.736 7.541 -10.957 1.00 33.75 173 SER A CA 1
ATOM 1324 C C . SER A 1 173 ? -17.519 6.631 -11.907 1.00 33.75 173 SER A C 1
ATOM 1326 O O . SER A 1 173 ? -17.507 6.889 -13.117 1.00 33.75 173 SER A O 1
ATOM 1328 N N . PRO A 1 174 ? -18.215 5.597 -11.402 1.00 41.81 174 PRO A N 1
ATOM 1329 C CA . PRO A 1 174 ? -19.069 4.766 -12.236 1.00 41.81 174 PRO A CA 1
ATOM 1330 C C . PRO A 1 174 ? -20.215 5.650 -12.742 1.00 41.81 174 PRO A C 1
ATOM 1332 O O . PRO A 1 174 ? -21.149 5.942 -12.004 1.00 41.81 174 PRO A O 1
ATOM 1335 N N . GLY A 1 175 ? -20.097 6.175 -13.965 1.00 42.19 175 GLY A N 1
ATOM 1336 C CA . GLY A 1 175 ? -21.144 7.016 -14.548 1.00 42.19 175 GLY A CA 1
ATOM 1337 C C . GLY A 1 175 ? -20.745 7.994 -15.653 1.00 42.19 175 GLY A C 1
ATOM 1338 O O . GLY A 1 175 ? -21.635 8.471 -16.349 1.00 42.19 175 GLY A O 1
ATOM 1339 N N . ARG A 1 176 ? -19.462 8.295 -15.895 1.00 41.19 176 ARG A N 1
ATOM 1340 C CA . ARG A 1 176 ? -19.099 9.112 -17.072 1.00 41.19 176 ARG A CA 1
ATOM 1341 C C . ARG A 1 176 ? -18.684 8.223 -18.232 1.00 41.19 176 ARG A C 1
ATOM 1343 O O . ARG A 1 176 ? -17.518 7.893 -18.409 1.00 41.19 176 ARG A O 1
ATOM 1350 N N . ARG A 1 177 ? -19.691 7.847 -19.022 1.00 39.50 177 ARG A N 1
ATOM 1351 C CA . ARG A 1 177 ? -19.533 7.367 -20.397 1.00 39.50 177 ARG A CA 1
ATOM 1352 C C . ARG A 1 177 ? -18.622 8.358 -21.127 1.00 39.50 177 ARG A C 1
ATOM 1354 O O . ARG A 1 177 ? -18.912 9.553 -21.123 1.00 39.50 177 ARG A O 1
ATOM 1361 N N . ALA A 1 178 ? -17.527 7.880 -21.711 1.00 44.59 178 ALA A N 1
ATOM 1362 C CA . ALA A 1 178 ? -16.700 8.683 -22.599 1.00 44.59 178 ALA A CA 1
ATOM 1363 C C . ALA A 1 178 ? -17.552 9.089 -23.812 1.00 44.59 178 ALA A C 1
ATOM 1365 O O . ALA A 1 178 ? -17.756 8.314 -24.743 1.00 44.59 178 ALA A O 1
ATOM 1366 N N . SER A 1 179 ? -18.121 10.290 -23.763 1.00 40.75 179 SER A N 1
ATOM 1367 C CA . SER A 1 179 ? -18.669 10.971 -24.926 1.00 40.75 179 SER A CA 1
ATOM 1368 C C . SER A 1 179 ? -17.485 11.502 -25.725 1.00 40.75 179 SER A C 1
ATOM 1370 O O . SER A 1 179 ? -16.931 12.556 -25.412 1.00 40.75 179 SER A O 1
ATOM 1372 N N . GLY A 1 180 ? -17.044 10.720 -26.709 1.00 45.03 180 GLY A N 1
ATOM 1373 C CA . GLY A 1 180 ? -16.123 11.211 -27.719 1.00 45.03 180 GLY A CA 1
ATOM 1374 C C . GLY A 1 180 ? -16.779 12.340 -28.506 1.00 45.03 180 GLY A C 1
ATOM 1375 O O . GLY A 1 180 ? -17.931 12.203 -28.891 1.00 45.03 180 GLY A O 1
ATOM 1376 N N . THR A 1 181 ? -16.038 13.432 -28.687 1.00 47.88 181 THR A N 1
ATOM 1377 C CA . THR A 1 181 ? -15.935 14.265 -29.900 1.00 47.88 181 THR A CA 1
ATOM 1378 C C . THR A 1 181 ? -15.118 15.502 -29.527 1.00 47.88 181 THR A C 1
ATOM 1380 O O . THR A 1 181 ? -15.622 16.416 -28.880 1.00 47.88 181 THR A O 1
ATOM 1383 N N . GLY A 1 182 ? -13.844 15.523 -29.911 1.00 35.22 182 GLY A N 1
ATOM 1384 C CA . GLY A 1 182 ? -12.957 16.670 -29.738 1.00 35.22 182 GLY A CA 1
ATOM 1385 C C . GLY A 1 182 ? -11.832 16.589 -30.760 1.00 35.22 182 GLY A C 1
ATOM 1386 O O . GLY A 1 182 ? -10.854 15.883 -30.558 1.00 35.22 182 GLY A O 1
ATOM 1387 N N . THR A 1 183 ? -12.057 17.245 -31.889 1.00 40.50 183 THR A N 1
ATOM 1388 C CA . THR A 1 183 ? -11.232 17.379 -33.099 1.00 40.50 183 THR A CA 1
ATOM 1389 C C . THR A 1 183 ? -9.753 17.697 -32.807 1.00 40.50 183 THR A C 1
ATOM 1391 O O . THR A 1 183 ? -9.476 18.480 -31.896 1.00 40.50 183 THR A O 1
ATOM 1394 N N . PRO A 1 184 ? -8.786 17.172 -33.590 1.00 42.16 184 PRO A N 1
ATOM 1395 C CA . PRO A 1 184 ? -7.378 17.502 -33.401 1.00 42.16 184 PRO A CA 1
ATOM 1396 C C . PRO A 1 184 ? -7.111 18.938 -33.870 1.00 42.16 184 PRO A C 1
ATOM 1398 O O . PRO A 1 184 ? -7.306 19.275 -35.037 1.00 42.16 184 PRO A O 1
ATOM 1401 N N . ARG A 1 185 ? -6.664 19.800 -32.952 1.00 43.88 185 ARG A N 1
ATOM 1402 C CA . ARG A 1 185 ? -6.109 21.113 -33.297 1.00 43.88 185 ARG A CA 1
ATOM 1403 C C . ARG A 1 185 ? -4.679 20.920 -33.798 1.00 43.88 185 ARG A C 1
ATOM 1405 O O . ARG A 1 185 ? -3.792 20.545 -33.039 1.00 43.88 185 ARG A O 1
ATOM 1412 N N . THR A 1 186 ? -4.487 21.182 -35.083 1.00 51.28 186 THR A N 1
ATOM 1413 C CA . THR A 1 186 ? -3.196 21.383 -35.745 1.00 51.28 186 THR A CA 1
ATOM 1414 C C . THR A 1 186 ? -2.385 22.481 -35.053 1.00 51.28 186 THR A C 1
ATOM 1416 O O . THR A 1 186 ? -2.912 23.558 -34.765 1.00 51.28 186 THR A O 1
ATOM 1419 N N . ALA A 1 187 ? -1.105 22.206 -34.803 1.00 45.94 187 ALA A N 1
ATOM 1420 C CA . ALA A 1 187 ? -0.124 23.186 -34.347 1.00 45.94 187 ALA A CA 1
ATOM 1421 C C . ALA A 1 187 ? 0.252 24.154 -35.488 1.00 45.94 1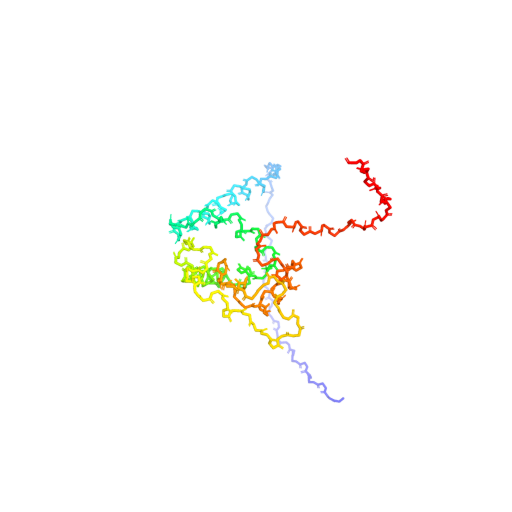87 ALA A C 1
ATOM 1423 O O . ALA A 1 187 ? 0.358 23.701 -36.630 1.00 45.94 187 ALA A O 1
ATOM 1424 N N . PRO A 1 188 ? 0.504 25.446 -35.218 1.00 51.34 188 PRO A N 1
ATOM 1425 C CA . PRO A 1 188 ? 1.209 26.301 -36.159 1.00 51.34 188 PRO A CA 1
ATOM 1426 C C . PRO A 1 188 ? 2.717 26.315 -35.845 1.00 51.34 188 PRO A C 1
ATOM 1428 O O . PRO A 1 188 ? 3.118 26.625 -34.726 1.00 51.34 188 PRO A O 1
ATOM 1431 N N . ALA A 1 189 ? 3.533 25.983 -36.848 1.00 41.91 189 ALA A N 1
ATOM 1432 C CA . ALA A 1 189 ? 4.890 26.527 -37.010 1.00 41.91 189 ALA A CA 1
ATOM 1433 C C . ALA A 1 189 ? 4.760 28.006 -37.469 1.00 41.91 189 ALA A C 1
ATOM 1435 O O . ALA A 1 189 ? 3.664 28.363 -37.926 1.00 41.91 189 ALA A O 1
ATOM 1436 N N . PRO A 1 190 ? 5.774 28.891 -37.389 1.00 52.06 190 PRO A N 1
ATOM 1437 C CA . PRO A 1 190 ? 7.220 28.662 -37.536 1.00 52.06 190 PRO A CA 1
ATOM 1438 C C . PRO A 1 190 ? 8.045 28.666 -36.243 1.00 52.06 190 PRO A C 1
ATOM 1440 O O . PRO A 1 190 ? 7.692 29.407 -35.299 1.00 52.06 190 PRO A O 1
#

Secondary structure (DSSP, 8-state):
--------------------------------SHHHHHHHHHHHHHHHHHHHHHH-TT--TTS-HHHHHHHGGG-TTTTTSS-HHHHHHHHHHHHHHHHHHHTTTT-SB-S-GGGGGGG--TTSTT--TT-TTS-S-BTTTTB-SHHHHHHHHHHHTS-TTT--S--------TT----------PPPP-

Sequence (190 aa):
MRSRILGLLTATASAAALMTFASPASADKTDKADASSVRQGGRGVHRQRVQFNQMFPSRNPFYTYNGLTAALSAYPGFTNTGSDTVRKQEAAAFLANVSHETGGLVHIVEQNQANYPHYCDKTQPYGCPAGNDKYYGRGPIQLSWNFNYKAAGDALGIDLLHNPTWSRTTRPSPGRRASGTGTPRTAPAP

InterPro domains:
  IPR000726 Glycoside hydrolase, family 19, catalytic [PF00182] (59-165)
  IPR023346 Lysozyme-like domain superfamily [SSF53955] (48-166)

Foldseek 3Di:
DDDDDDDDDDDDDDDDDDDDDDDDDDDDPDDPPPPVVVVVVVVVLVVVQVVLCVQQVQADPVDHPVVVVVCCVLPVCQLPDDDVVVSVVSVCVLQVLLCVQAVSNNHFFDDPQVCQLVQFDCVDPVTQQLDSSLFFFGDSNGGGHLVSLVVVCVSVVHNCRNCVDPDPPDDPDPPDDPPDDDDDDDDDDD

Radius of gyration: 29.49 Å; chains: 1; bounding box: 75×74×74 Å